Protein AF-A0A6C0CXB8-F1 (afdb_monomer_lite)

pLDDT: mean 77.26, std 21.7, range [33.59, 98.19]

Secondary structure (DSSP, 8-state):
----EEEEEETTEEEEES-TTTTHHHHHHHT-EEES--TTSS-EEEEEGGGHHHHHHHHHHHHH-S-GGGS----GGGS--------------------------------------------TTSHHHHHHHHHHHHHHHHHHHHHHHHHHHHHHHHHHHHHHHHHHHHHHHHHHHHHHHHHHHHHHHHHHHHHHHHHHHHHHHHHHHHHHHHHHHHHHHHHHHHHHHHHHHHHHHHHHHHHHHHHHHHHHHHHHHHHHHHHHHHHHHHHHHHHHHTTT-HHHHHHGGG-S------------------------------------TTPPP----HHHHHHHHHHHHHHHHHHHHHHHHHHHHHHHHHHT-

Structure (mmCIF, N/CA/C/O backbone):
data_AF-A0A6C0CXB8-F1
#
_entry.id   AF-A0A6C0CXB8-F1
#
loop_
_atom_site.group_PDB
_atom_site.id
_atom_site.type_symbol
_atom_site.label_atom_id
_atom_site.label_alt_id
_atom_site.label_comp_id
_atom_site.label_asym_id
_atom_site.label_entity_id
_atom_site.label_seq_id
_atom_site.pdbx_PDB_ins_code
_atom_site.Cartn_x
_atom_site.Cartn_y
_atom_site.Cartn_z
_atom_site.occupancy
_atom_site.B_iso_or_equiv
_atom_site.auth_seq_id
_atom_site.auth_comp_id
_atom_site.auth_asym_id
_atom_site.auth_atom_id
_atom_site.pdbx_PDB_model_num
ATOM 1 N N . MET A 1 1 ? -10.191 -44.042 -8.109 1.00 58.19 1 MET A N 1
ATOM 2 C CA . MET A 1 1 ? -9.090 -43.169 -8.567 1.00 58.19 1 MET A CA 1
ATOM 3 C C . MET A 1 1 ? -9.483 -41.752 -8.194 1.00 58.19 1 MET A C 1
ATOM 5 O O . MET A 1 1 ? -10.660 -41.447 -8.306 1.00 58.19 1 MET A O 1
ATOM 9 N N . ALA A 1 2 ? -8.583 -40.943 -7.633 1.00 66.19 2 ALA A N 1
ATOM 10 C CA . ALA A 1 2 ? -8.936 -39.574 -7.261 1.00 66.19 2 ALA A CA 1
ATOM 11 C C . ALA A 1 2 ? -9.077 -38.729 -8.533 1.00 66.19 2 ALA A C 1
ATOM 13 O O . ALA A 1 2 ? -8.083 -38.441 -9.211 1.00 66.19 2 ALA A O 1
ATOM 14 N N . ASP A 1 3 ? -10.318 -38.385 -8.864 1.00 85.69 3 ASP A N 1
ATOM 15 C CA . ASP A 1 3 ? -10.634 -37.574 -10.029 1.00 85.69 3 ASP A CA 1
ATOM 16 C C . ASP A 1 3 ? -10.159 -36.141 -9.808 1.00 85.69 3 ASP A C 1
ATOM 18 O O . ASP A 1 3 ? -10.428 -35.511 -8.781 1.00 85.69 3 ASP A O 1
ATOM 22 N N . ILE A 1 4 ? -9.436 -35.618 -10.796 1.00 93.06 4 ILE A N 1
ATOM 23 C CA . ILE A 1 4 ? -9.075 -34.208 -10.828 1.00 93.06 4 ILE A CA 1
ATOM 24 C C . ILE A 1 4 ? -10.350 -33.390 -11.062 1.00 93.06 4 ILE A C 1
ATOM 26 O O . ILE A 1 4 ? -11.051 -33.555 -12.063 1.00 93.06 4 ILE A O 1
ATOM 30 N N . THR A 1 5 ? -10.668 -32.515 -10.116 1.00 94.50 5 THR A N 1
ATOM 31 C CA . THR A 1 5 ? -11.818 -31.607 -10.199 1.00 94.50 5 THR A CA 1
ATOM 32 C C . THR A 1 5 ? -11.320 -30.174 -10.116 1.00 94.50 5 THR A C 1
ATOM 34 O O . THR A 1 5 ? -10.286 -29.900 -9.508 1.00 94.50 5 THR A O 1
ATOM 37 N N . TYR A 1 6 ? -12.019 -29.241 -10.755 1.00 95.81 6 TYR A N 1
ATOM 38 C CA . TYR A 1 6 ? -11.710 -27.823 -10.625 1.00 95.81 6 TYR A CA 1
ATOM 39 C C . TYR A 1 6 ? -12.971 -27.047 -10.266 1.00 95.81 6 TYR A C 1
ATOM 41 O O . TYR A 1 6 ? -14.060 -27.363 -10.738 1.00 95.81 6 TYR A O 1
ATOM 49 N N . THR A 1 7 ? -12.821 -26.046 -9.407 1.00 95.12 7 THR A N 1
ATOM 50 C CA . THR A 1 7 ? -13.892 -25.135 -9.003 1.00 95.12 7 THR A CA 1
ATOM 51 C C . THR A 1 7 ? -13.417 -23.696 -9.160 1.00 95.12 7 THR A C 1
ATOM 53 O O . THR A 1 7 ? -12.219 -23.401 -9.124 1.00 95.12 7 THR A O 1
ATOM 56 N N . THR A 1 8 ? -14.345 -22.767 -9.355 1.00 96.56 8 THR A N 1
ATOM 57 C CA . THR A 1 8 ? -14.021 -21.337 -9.387 1.00 96.56 8 THR A CA 1
ATOM 58 C C . THR A 1 8 ? -13.669 -20.882 -7.974 1.00 96.56 8 THR A C 1
ATOM 60 O O . THR A 1 8 ? -14.445 -21.115 -7.053 1.00 96.56 8 THR A O 1
ATOM 63 N N . TYR A 1 9 ? -12.491 -20.279 -7.788 1.00 95.31 9 TYR A N 1
ATOM 64 C CA . TYR A 1 9 ? -12.072 -19.751 -6.484 1.00 95.31 9 TYR A CA 1
ATOM 65 C C . TYR A 1 9 ? -12.347 -18.250 -6.392 1.00 95.31 9 TYR A C 1
ATOM 67 O O . TYR A 1 9 ? -13.021 -17.795 -5.480 1.00 95.31 9 TYR A O 1
ATOM 75 N N . ASN A 1 10 ? -11.861 -17.494 -7.378 1.00 94.12 10 ASN A N 1
ATOM 76 C CA . ASN A 1 10 ? -12.081 -16.057 -7.528 1.00 94.12 10 ASN A CA 1
ATOM 77 C C . ASN A 1 10 ? -12.376 -15.753 -9.005 1.00 94.12 10 ASN A C 1
ATOM 79 O O . ASN A 1 10 ? -12.067 -16.567 -9.872 1.00 94.12 10 ASN A O 1
ATOM 83 N N . GLU A 1 11 ? -12.824 -14.535 -9.316 1.00 95.75 11 GLU A N 1
ATOM 84 C CA . GLU A 1 11 ? -13.034 -14.052 -10.699 1.00 95.75 11 GLU A CA 1
ATOM 85 C C . GLU A 1 11 ? -11.793 -14.170 -11.602 1.00 95.75 11 GLU A C 1
ATOM 87 O O . GLU A 1 11 ? -11.896 -14.170 -12.822 1.00 95.75 11 GLU A O 1
ATOM 92 N N . ARG A 1 12 ? -10.599 -14.265 -11.007 1.00 96.50 12 ARG A N 1
ATOM 93 C CA . ARG A 1 12 ? -9.317 -14.322 -11.723 1.00 96.50 12 ARG A CA 1
ATOM 94 C C . ARG A 1 12 ? -8.659 -15.697 -11.714 1.00 96.50 12 ARG A C 1
ATOM 96 O O . ARG A 1 12 ? -7.591 -15.851 -12.308 1.00 96.50 12 ARG A O 1
ATOM 103 N N . SER A 1 13 ? -9.210 -16.675 -10.996 1.00 96.56 13 SER A N 1
ATOM 104 C CA . SER A 1 13 ? -8.514 -17.947 -10.788 1.00 96.56 13 SER A CA 1
ATOM 105 C C . SER A 1 13 ? -9.429 -19.113 -10.443 1.00 96.56 13 SER A C 1
ATOM 107 O O . SER A 1 13 ? -10.306 -19.000 -9.583 1.00 96.56 13 SER A O 1
ATOM 109 N N . PHE A 1 14 ? -9.099 -20.268 -11.006 1.00 97.06 14 PHE A N 1
ATOM 110 C CA . PHE A 1 14 ? -9.661 -21.564 -10.653 1.00 97.06 14 PHE A CA 1
ATOM 111 C C . PHE A 1 14 ? -8.793 -22.259 -9.610 1.00 97.06 14 PHE A C 1
ATOM 113 O O . PHE A 1 14 ? -7.570 -22.092 -9.592 1.00 97.06 14 PHE A O 1
ATOM 120 N N . ILE A 1 15 ? -9.425 -23.062 -8.761 1.00 96.88 15 ILE A N 1
ATOM 121 C CA . ILE A 1 15 ? -8.742 -24.017 -7.898 1.00 96.88 15 ILE A CA 1
ATOM 122 C C . ILE A 1 15 ? -8.932 -25.426 -8.450 1.00 96.88 15 ILE A C 1
ATOM 124 O O . ILE A 1 15 ? -10.049 -25.861 -8.702 1.00 96.88 15 ILE A O 1
ATOM 128 N N . VAL A 1 16 ? -7.828 -26.141 -8.628 1.00 96.88 16 VAL A N 1
ATOM 129 C CA . VAL A 1 16 ? -7.799 -27.532 -9.081 1.00 96.88 16 VAL A CA 1
ATOM 130 C C . VAL A 1 16 ? -7.466 -28.420 -7.888 1.00 96.88 16 VAL A C 1
ATOM 132 O O . VAL A 1 16 ? -6.416 -28.251 -7.255 1.00 96.88 16 VAL A O 1
ATOM 135 N N . ARG A 1 17 ? -8.368 -29.351 -7.574 1.00 95.31 17 ARG A N 1
ATOM 136 C CA . ARG A 1 17 ? -8.253 -30.334 -6.493 1.00 95.31 17 ARG A CA 1
ATOM 137 C C . ARG A 1 17 ? -7.828 -31.687 -7.066 1.00 95.31 17 ARG A C 1
ATOM 139 O O . ARG A 1 17 ? -8.307 -32.109 -8.117 1.00 95.31 17 ARG A O 1
ATOM 146 N N . GLY A 1 18 ? -6.900 -32.345 -6.378 1.00 93.62 18 GLY A N 1
ATOM 147 C CA . GLY A 1 18 ? -6.339 -33.638 -6.769 1.00 93.62 18 GLY A CA 1
ATOM 148 C C . GLY A 1 18 ? -4.998 -33.911 -6.086 1.00 93.62 18 GLY A C 1
ATOM 149 O O . GLY A 1 18 ? -4.460 -33.053 -5.380 1.00 93.62 18 GLY A O 1
ATOM 150 N N . ASP A 1 19 ? -4.441 -35.098 -6.320 1.00 93.50 19 ASP A N 1
ATOM 151 C CA . ASP A 1 19 ? -3.176 -35.519 -5.715 1.00 93.50 19 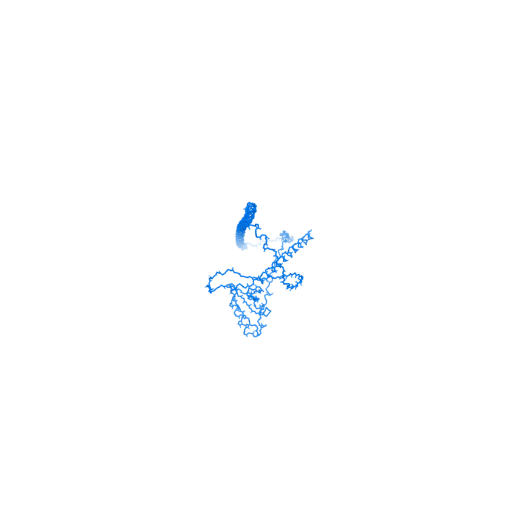ASP A CA 1
ATOM 152 C C . ASP A 1 19 ? -2.018 -34.593 -6.107 1.00 93.50 19 ASP A C 1
ATOM 154 O O . ASP A 1 19 ? -1.625 -34.477 -7.274 1.00 93.50 19 ASP A O 1
ATOM 158 N N . LYS A 1 20 ? -1.438 -33.938 -5.096 1.00 93.88 20 LYS A N 1
ATOM 159 C CA . LYS A 1 20 ? -0.381 -32.934 -5.264 1.00 93.88 20 LYS A CA 1
ATOM 160 C C . LYS A 1 20 ? 0.819 -33.473 -6.031 1.00 93.88 20 LYS A C 1
ATOM 162 O O . LYS A 1 20 ? 1.390 -32.737 -6.827 1.00 93.88 20 LYS A O 1
ATOM 167 N N . GLU A 1 21 ? 1.240 -34.699 -5.741 1.00 91.94 21 GLU A N 1
ATOM 168 C CA . GLU A 1 21 ? 2.456 -35.283 -6.312 1.00 91.94 21 GLU A CA 1
ATOM 169 C C . GLU A 1 21 ? 2.231 -35.745 -7.747 1.00 91.94 21 GLU A C 1
ATOM 171 O O . GLU A 1 21 ? 3.058 -35.465 -8.611 1.00 91.94 21 GLU A O 1
ATOM 176 N N . LYS A 1 22 ? 1.061 -36.332 -8.013 1.00 91.94 22 LYS A N 1
ATOM 177 C CA . LYS A 1 22 ? 0.698 -36.896 -9.313 1.00 91.94 22 LYS A CA 1
ATOM 178 C C . LYS A 1 22 ? 0.546 -35.827 -10.398 1.00 91.94 22 LYS A C 1
ATOM 180 O O . LYS A 1 22 ? 1.050 -35.978 -11.504 1.00 91.94 22 LYS A O 1
ATOM 185 N N . TYR A 1 23 ? -0.118 -34.715 -10.077 1.00 93.19 23 TYR A N 1
ATOM 186 C CA . TYR A 1 23 ? -0.442 -33.664 -11.054 1.00 93.19 23 TYR A CA 1
ATOM 187 C C . TYR A 1 23 ? 0.496 -32.450 -10.993 1.00 93.19 23 TYR A C 1
ATOM 189 O O . TYR A 1 23 ? 0.268 -31.446 -11.673 1.00 93.19 23 TYR A O 1
ATOM 197 N N . LYS A 1 24 ? 1.563 -32.527 -10.187 1.00 94.19 24 LYS A N 1
ATOM 198 C CA . LYS A 1 24 ? 2.488 -31.419 -9.917 1.00 94.19 24 LYS A CA 1
ATOM 199 C C . LYS A 1 24 ? 3.045 -30.793 -11.186 1.00 94.19 24 LYS A C 1
ATOM 201 O O . LYS A 1 24 ? 3.019 -29.573 -11.333 1.00 94.19 24 LYS A O 1
ATOM 206 N N . ASP A 1 25 ? 3.583 -31.619 -12.073 1.00 93.06 25 ASP A N 1
ATOM 207 C CA . ASP A 1 25 ? 4.343 -31.143 -13.226 1.00 93.06 25 ASP A CA 1
ATOM 208 C C . ASP A 1 25 ? 3.416 -30.711 -14.368 1.00 93.06 25 ASP A C 1
ATOM 210 O O . ASP A 1 25 ? 3.658 -29.686 -15.013 1.00 93.06 25 ASP A O 1
ATOM 214 N N . LEU A 1 26 ? 2.283 -31.400 -14.523 1.00 92.31 26 LEU A N 1
ATOM 215 C CA . LEU A 1 26 ? 1.207 -31.033 -15.443 1.00 92.31 26 LEU A CA 1
ATOM 216 C C . LEU A 1 26 ? 0.647 -29.642 -15.122 1.00 92.31 26 LEU A C 1
ATOM 218 O O . LEU A 1 26 ? 0.666 -28.744 -15.965 1.00 92.31 26 LEU A O 1
ATOM 222 N N . ILE A 1 27 ? 0.233 -29.415 -13.873 1.00 94.88 27 ILE A N 1
ATOM 223 C CA . ILE A 1 27 ? -0.382 -28.144 -13.477 1.00 94.88 27 ILE A CA 1
ATOM 224 C C . ILE A 1 27 ? 0.654 -27.008 -13.443 1.00 94.88 27 ILE A C 1
ATOM 226 O O . ILE A 1 27 ? 0.355 -25.873 -13.825 1.00 94.88 27 ILE A O 1
ATOM 230 N N . LYS A 1 28 ? 1.911 -27.293 -13.073 1.00 95.25 28 LYS A N 1
ATOM 231 C CA . LYS A 1 28 ? 3.002 -26.307 -13.167 1.00 95.25 28 LYS A CA 1
ATOM 232 C C . LYS A 1 28 ? 3.304 -25.868 -14.596 1.00 95.25 28 LYS A C 1
ATOM 234 O O . LYS A 1 28 ? 3.747 -24.734 -14.781 1.00 95.25 28 LYS A O 1
ATOM 239 N N . THR A 1 29 ? 3.064 -26.716 -15.594 1.00 93.50 29 THR A N 1
ATOM 240 C CA . THR A 1 29 ? 3.282 -26.374 -17.011 1.00 93.50 29 THR A CA 1
ATOM 241 C C . THR A 1 29 ? 2.345 -25.255 -17.456 1.00 93.50 29 THR A C 1
ATOM 243 O O . THR A 1 29 ? 2.798 -24.267 -18.042 1.00 93.50 29 THR A O 1
ATOM 246 N N . ILE A 1 30 ? 1.080 -25.342 -17.037 1.00 94.94 30 ILE A N 1
ATOM 247 C CA . ILE A 1 30 ? 0.054 -24.301 -17.215 1.00 94.94 30 ILE A CA 1
ATOM 248 C C . ILE A 1 30 ? 0.356 -23.079 -16.318 1.00 94.94 30 ILE A C 1
ATOM 250 O O . ILE A 1 30 ? -0.164 -21.986 -16.508 1.00 94.94 30 ILE A O 1
ATOM 254 N N . GLY A 1 31 ? 1.294 -23.180 -15.375 1.00 95.38 31 GLY A N 1
ATOM 255 C CA . GLY A 1 31 ? 1.676 -22.090 -14.473 1.00 95.38 31 GLY A CA 1
ATOM 256 C C . GLY A 1 31 ? 0.842 -22.039 -13.195 1.00 95.38 31 GLY A C 1
ATOM 257 O O . GLY A 1 31 ? 0.780 -20.992 -12.551 1.00 95.38 31 GLY A O 1
ATOM 258 N N . GLY A 1 32 ? 0.220 -23.157 -12.819 1.00 96.44 32 GLY A N 1
ATOM 259 C CA . GLY A 1 32 ? -0.493 -23.268 -11.559 1.00 96.44 32 GLY A CA 1
ATOM 260 C C . GLY A 1 32 ? 0.440 -23.203 -10.348 1.00 96.44 32 GLY A C 1
ATOM 261 O O . GLY A 1 32 ? 1.580 -23.681 -10.373 1.00 96.44 32 GLY A O 1
ATOM 262 N N . ARG A 1 33 ? -0.051 -22.607 -9.260 1.00 96.69 33 ARG A N 1
ATOM 263 C CA . ARG A 1 33 ? 0.669 -22.475 -7.984 1.00 96.69 33 ARG A CA 1
ATOM 264 C C . ARG A 1 33 ? -0.081 -23.207 -6.879 1.00 96.69 33 ARG A C 1
ATOM 266 O O . ARG A 1 33 ? -1.272 -22.997 -6.700 1.00 96.69 33 ARG A O 1
ATOM 273 N N . TRP A 1 34 ? 0.617 -24.045 -6.118 1.00 97.19 34 TRP A N 1
ATOM 274 C CA . TRP A 1 34 ? 0.022 -24.741 -4.976 1.00 97.19 34 TRP A CA 1
ATOM 275 C C . TRP A 1 34 ? -0.272 -23.763 -3.835 1.00 97.19 34 TRP A C 1
ATOM 277 O O . TRP A 1 34 ? 0.633 -23.050 -3.395 1.00 97.19 34 TRP A O 1
ATOM 287 N N . ASN A 1 35 ? -1.505 -23.764 -3.330 1.00 96.31 35 ASN A N 1
ATOM 288 C CA . ASN A 1 35 ? -1.915 -23.011 -2.152 1.00 96.31 35 ASN A CA 1
ATOM 289 C C . ASN A 1 35 ? -2.457 -23.970 -1.085 1.00 96.31 35 ASN A C 1
ATOM 291 O O . ASN A 1 35 ? -3.472 -24.631 -1.284 1.00 96.31 35 ASN A O 1
ATOM 295 N N . SER A 1 36 ? -1.784 -24.032 0.065 1.00 96.06 36 SER A N 1
ATOM 296 C CA . SER A 1 36 ? -2.202 -24.867 1.196 1.00 96.06 36 SER A CA 1
ATOM 297 C C . SER A 1 36 ? -3.217 -24.200 2.129 1.00 96.06 36 SER A C 1
ATOM 299 O O . SER A 1 36 ? -3.685 -24.843 3.061 1.00 96.06 36 SER A O 1
ATOM 301 N N . ARG A 1 37 ? -3.526 -22.914 1.923 1.00 94.75 37 ARG A N 1
ATOM 302 C CA . ARG A 1 37 ? -4.360 -22.087 2.811 1.00 94.75 37 ARG A CA 1
ATOM 303 C C . ARG A 1 37 ? -5.547 -21.489 2.058 1.00 94.75 37 ARG A C 1
ATOM 305 O O . ARG A 1 37 ? -5.752 -20.277 2.052 1.00 94.75 37 ARG A O 1
ATOM 312 N N . VAL A 1 38 ? -6.285 -22.337 1.358 1.00 94.06 38 VAL A N 1
ATOM 313 C CA . VAL A 1 38 ? -7.513 -21.940 0.661 1.00 94.06 38 VAL A CA 1
ATOM 314 C C . VAL A 1 38 ? -8.619 -21.779 1.705 1.00 94.06 38 VAL A C 1
ATOM 316 O O . VAL A 1 38 ? -8.717 -22.593 2.621 1.00 94.06 38 VAL A O 1
ATOM 319 N N . LYS A 1 39 ? -9.429 -20.717 1.599 1.00 88.44 39 LYS A N 1
ATOM 320 C CA . LYS A 1 39 ? -10.486 -20.412 2.582 1.00 88.44 39 LYS A CA 1
ATOM 321 C C . LYS A 1 39 ? -11.528 -21.532 2.702 1.00 88.44 39 LYS A C 1
ATOM 323 O O . LYS A 1 39 ? -12.002 -21.786 3.801 1.00 88.44 39 LYS A O 1
ATOM 328 N N . ASP A 1 40 ? -11.781 -22.248 1.608 1.00 83.06 40 ASP A N 1
ATOM 329 C CA . ASP A 1 40 ? -12.769 -23.332 1.519 1.00 83.06 40 ASP A CA 1
ATOM 330 C C . ASP A 1 40 ? -12.224 -24.704 1.966 1.00 83.06 40 ASP A C 1
ATOM 332 O O . ASP A 1 40 ? -12.756 -25.752 1.601 1.00 83.06 40 ASP A O 1
ATOM 336 N N . GLY A 1 41 ? -11.140 -24.704 2.749 1.00 81.69 41 GLY A N 1
ATOM 337 C CA . GLY A 1 41 ? -10.720 -25.828 3.589 1.00 81.69 41 GLY A CA 1
ATOM 338 C C . GLY A 1 41 ? -9.766 -26.839 2.955 1.00 81.69 41 GLY A C 1
ATOM 339 O O . GLY A 1 41 ? -8.925 -27.384 3.666 1.00 81.69 41 GLY A O 1
ATOM 340 N N . GLU A 1 42 ? -9.818 -27.062 1.642 1.00 91.50 42 GLU A N 1
ATOM 341 C CA . GLU A 1 42 ? -8.936 -28.036 0.986 1.00 91.50 42 GLU A CA 1
ATOM 342 C C . GLU A 1 42 ? -7.789 -27.367 0.216 1.00 91.50 42 GLU A C 1
ATOM 344 O O . GLU A 1 42 ? -8.011 -26.424 -0.552 1.00 91.50 42 GLU A O 1
ATOM 349 N N . PRO A 1 43 ? -6.542 -27.839 0.395 1.00 95.50 43 PRO A N 1
ATOM 350 C CA . PRO A 1 43 ? -5.404 -27.312 -0.337 1.00 95.50 43 PRO A CA 1
ATOM 351 C C . PRO A 1 43 ? -5.513 -27.685 -1.822 1.00 95.50 43 PRO A C 1
ATOM 353 O O . PRO A 1 43 ? -5.922 -28.790 -2.172 1.00 95.50 43 PRO A O 1
ATOM 356 N N . GLY A 1 44 ? -5.120 -26.772 -2.709 1.00 96.69 44 GLY A N 1
ATOM 357 C CA . GLY A 1 44 ? -5.279 -26.981 -4.146 1.00 96.69 44 GLY A CA 1
ATOM 358 C C . GLY A 1 44 ? -4.356 -26.124 -4.998 1.00 96.69 44 GLY A C 1
ATOM 359 O O . GLY A 1 44 ? -3.623 -25.258 -4.508 1.00 96.69 44 GLY A O 1
ATOM 360 N N . TRP A 1 45 ? -4.374 -26.381 -6.301 1.00 97.25 45 TRP A N 1
ATOM 361 C CA . TRP A 1 45 ? -3.602 -25.614 -7.271 1.00 97.25 45 TRP A CA 1
ATOM 362 C C . TRP A 1 45 ? -4.413 -24.436 -7.796 1.00 97.25 45 TRP A C 1
ATOM 364 O O . TRP A 1 45 ? -5.487 -24.628 -8.348 1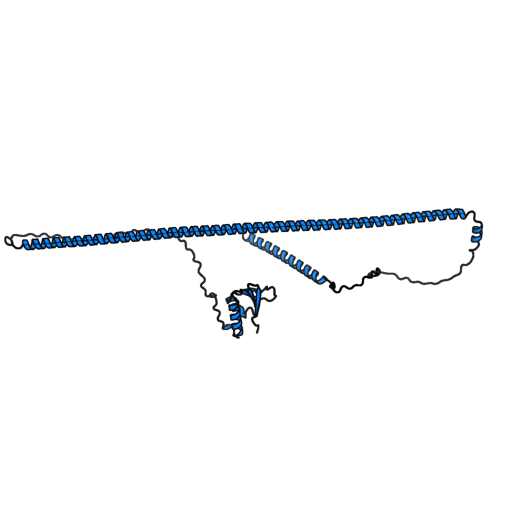.00 97.25 45 TRP A O 1
ATOM 374 N N . LEU A 1 46 ? -3.881 -23.224 -7.679 1.00 97.06 46 LEU A N 1
ATOM 375 C CA . LEU A 1 46 ? -4.465 -22.027 -8.273 1.00 97.06 46 LEU A CA 1
ATOM 376 C C . LEU A 1 46 ? -3.957 -21.848 -9.700 1.00 97.06 46 LEU A C 1
ATOM 378 O O . LEU A 1 46 ? -2.746 -21.744 -9.912 1.00 97.06 46 LEU A O 1
ATOM 382 N N . VAL A 1 47 ? -4.876 -21.773 -10.656 1.00 97.62 47 VAL A N 1
ATOM 383 C CA . VAL A 1 47 ? -4.607 -21.519 -12.077 1.00 97.62 47 VAL A CA 1
ATOM 384 C C . VAL A 1 47 ? -5.342 -20.241 -12.479 1.00 97.62 47 VAL A C 1
ATOM 386 O O . VAL A 1 47 ? -6.479 -20.031 -12.066 1.00 97.62 47 VAL A O 1
ATOM 389 N N . GLY A 1 48 ? -4.685 -19.355 -13.230 1.00 97.62 48 GLY A N 1
ATOM 390 C CA . GLY A 1 48 ? -5.301 -18.110 -13.702 1.00 97.62 48 GLY A CA 1
ATOM 391 C C . GLY A 1 48 ? -6.448 -18.364 -14.682 1.00 97.62 48 GLY A C 1
ATOM 392 O O . GLY A 1 48 ? -6.440 -19.370 -15.391 1.00 97.62 48 GLY A O 1
ATOM 393 N N . PHE A 1 49 ? -7.412 -17.446 -14.722 1.00 97.06 49 PHE A N 1
ATOM 394 C CA . PHE A 1 49 ? -8.602 -17.556 -15.570 1.00 97.06 49 PHE A CA 1
ATOM 395 C C . PHE A 1 49 ? -8.262 -17.640 -17.066 1.00 97.06 49 PHE A C 1
ATOM 397 O O . PHE A 1 49 ? -8.848 -18.439 -17.786 1.00 97.06 49 PHE A O 1
ATOM 404 N N . ASP A 1 50 ? -7.220 -16.927 -17.503 1.00 97.06 50 ASP A N 1
ATOM 405 C CA . ASP A 1 50 ? -6.760 -16.884 -18.902 1.00 97.06 50 ASP A CA 1
ATOM 406 C C . ASP A 1 50 ? -6.352 -18.255 -19.479 1.00 97.06 50 ASP A C 1
ATOM 408 O O . ASP A 1 50 ? -6.094 -18.379 -20.673 1.00 97.06 50 ASP A O 1
ATOM 412 N N . LYS A 1 51 ? -6.239 -19.289 -18.635 1.00 97.00 51 LYS A N 1
ATOM 413 C CA . LYS A 1 51 ? -5.760 -20.630 -19.004 1.00 97.00 51 LYS A CA 1
ATOM 414 C C . LYS A 1 51 ? -6.800 -21.726 -18.794 1.00 97.00 51 LYS A C 1
ATOM 416 O O . LYS A 1 51 ? -6.445 -22.900 -18.673 1.00 97.00 51 LYS A O 1
ATOM 421 N N . GLU A 1 52 ? -8.077 -21.358 -18.734 1.00 96.12 52 GLU A N 1
ATOM 422 C CA . GLU A 1 52 ? -9.176 -22.306 -18.542 1.00 96.12 52 GLU A CA 1
ATOM 423 C C . GLU A 1 52 ? -9.206 -23.393 -19.628 1.00 96.12 52 GLU A C 1
ATOM 425 O O . GLU A 1 52 ? -9.336 -24.578 -19.321 1.00 96.12 52 GLU A O 1
ATOM 430 N N . ASP A 1 53 ? -9.011 -23.011 -20.892 1.00 97.19 53 ASP A N 1
ATOM 431 C CA . ASP A 1 53 ? -9.064 -23.944 -22.022 1.00 97.19 53 ASP A CA 1
ATOM 43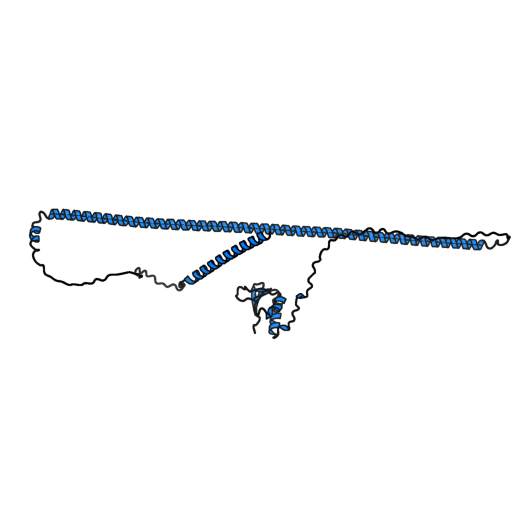2 C C . ASP A 1 53 ? -7.922 -24.967 -21.992 1.00 97.19 53 ASP A C 1
ATOM 434 O O . ASP A 1 53 ? -8.120 -26.142 -22.309 1.00 97.19 53 ASP A O 1
ATOM 438 N N . GLU A 1 54 ? -6.720 -24.545 -21.587 1.00 95.62 54 GLU A N 1
ATOM 439 C CA . GLU A 1 54 ? -5.572 -25.441 -21.399 1.00 95.62 54 GLU A CA 1
ATOM 440 C C . GLU A 1 54 ? -5.826 -26.424 -20.254 1.00 95.62 54 GLU A C 1
ATOM 442 O O . GLU A 1 54 ? -5.513 -27.612 -20.369 1.00 95.62 54 GLU A O 1
ATOM 447 N N . LEU A 1 55 ? -6.435 -25.941 -19.168 1.00 95.81 55 LEU A N 1
ATOM 448 C CA . LEU A 1 55 ? -6.787 -26.759 -18.016 1.00 95.81 55 LEU A CA 1
ATOM 449 C C . LEU A 1 55 ? -7.848 -27.809 -18.372 1.00 95.81 55 LEU A C 1
ATOM 451 O O . LEU A 1 55 ? -7.662 -28.979 -18.042 1.00 95.81 55 LEU A O 1
ATOM 455 N N . LYS A 1 56 ? -8.918 -27.428 -19.083 1.00 95.69 56 LYS A N 1
ATOM 456 C CA . LYS A 1 56 ? -9.960 -28.363 -19.547 1.00 95.69 56 LYS A CA 1
ATOM 457 C C . LYS A 1 56 ? -9.376 -29.455 -20.439 1.00 95.69 56 LYS A C 1
ATOM 459 O O . LYS A 1 56 ? -9.587 -30.635 -20.171 1.00 95.69 56 LYS A O 1
ATOM 464 N N . LYS A 1 57 ? -8.551 -29.075 -21.424 1.00 94.94 57 LYS A N 1
ATOM 465 C CA . LYS A 1 57 ? -7.841 -30.032 -22.291 1.00 94.94 57 LYS A CA 1
ATOM 466 C C . LYS A 1 57 ? -6.995 -31.010 -21.480 1.00 94.94 57 LYS A C 1
ATOM 468 O O . LYS A 1 57 ? -6.984 -32.200 -21.778 1.00 94.94 57 LYS A O 1
ATOM 473 N N . LEU A 1 58 ? -6.298 -30.527 -20.451 1.00 92.50 58 LEU A N 1
ATOM 474 C CA . LEU A 1 58 ? -5.460 -31.368 -19.601 1.00 92.50 58 LEU A CA 1
ATOM 475 C C . LEU A 1 58 ? -6.290 -32.343 -18.759 1.00 92.50 58 LEU A C 1
ATOM 477 O O . LEU A 1 58 ? -5.922 -33.508 -18.649 1.00 92.50 58 LEU A O 1
ATOM 481 N N . ILE A 1 59 ? -7.420 -31.897 -18.211 1.00 93.25 59 ILE A N 1
ATOM 482 C CA . ILE A 1 59 ? -8.344 -32.755 -17.460 1.00 93.25 59 ILE A CA 1
ATOM 483 C C . ILE A 1 59 ? -8.935 -33.838 -18.367 1.00 93.25 59 ILE A C 1
ATOM 485 O O . ILE A 1 59 ? -8.968 -35.002 -17.975 1.00 93.25 59 ILE A O 1
ATOM 489 N N . ASP A 1 60 ? -9.338 -33.491 -19.589 1.00 93.00 60 ASP A N 1
ATOM 490 C CA . ASP A 1 60 ? -9.862 -34.459 -20.556 1.00 93.00 60 ASP A CA 1
ATOM 491 C C . ASP A 1 60 ? -8.802 -35.481 -20.979 1.00 93.00 60 ASP A C 1
ATOM 493 O O . ASP A 1 60 ? -9.108 -36.663 -21.130 1.00 93.00 60 ASP A O 1
ATOM 497 N N . LEU A 1 61 ? -7.545 -35.053 -21.139 1.00 90.19 61 LEU A N 1
ATOM 498 C CA . LEU A 1 61 ? -6.425 -35.957 -21.407 1.00 90.19 61 LEU A CA 1
ATOM 499 C C . LEU A 1 61 ? -6.161 -36.895 -20.230 1.00 90.19 61 LEU A C 1
ATOM 501 O O . LEU A 1 61 ? -6.000 -38.089 -20.446 1.00 90.19 61 LEU A O 1
ATOM 505 N N . VAL A 1 62 ? -6.162 -36.381 -18.998 1.00 90.44 62 VAL A N 1
ATOM 506 C CA . VAL A 1 62 ? -5.989 -37.190 -17.780 1.00 90.44 62 VAL A CA 1
ATOM 507 C C . VAL A 1 62 ? -7.129 -38.195 -17.614 1.00 90.44 62 VAL A C 1
ATOM 509 O O . VAL A 1 62 ? -6.882 -39.320 -17.203 1.00 90.44 62 VAL A O 1
ATOM 512 N N . LYS A 1 63 ? -8.366 -37.825 -17.964 1.00 90.12 63 LYS A N 1
ATOM 513 C CA . LYS A 1 63 ? -9.512 -38.748 -17.944 1.00 90.12 63 LYS A CA 1
ATOM 514 C C . LYS A 1 63 ? -9.436 -39.826 -19.027 1.00 90.12 63 LYS A C 1
ATOM 516 O O . LYS A 1 63 ? -9.997 -40.897 -18.844 1.00 90.12 63 LYS A O 1
ATOM 521 N N . LYS A 1 64 ? -8.790 -39.537 -20.162 1.00 89.06 64 LYS A N 1
ATOM 522 C CA . LYS A 1 64 ? -8.613 -40.486 -21.277 1.00 89.06 64 LYS A CA 1
ATOM 523 C C . LYS A 1 64 ? -7.383 -41.378 -21.119 1.00 89.06 64 LYS A C 1
ATOM 525 O O . LYS A 1 64 ? -7.361 -42.471 -21.674 1.00 89.06 64 LYS A O 1
ATOM 530 N N . ALA A 1 65 ? -6.348 -40.898 -20.438 1.00 80.81 65 ALA A N 1
ATOM 531 C CA . ALA A 1 65 ? -5.098 -41.611 -20.247 1.00 80.81 65 ALA A CA 1
ATOM 532 C C . ALA A 1 65 ? -5.051 -42.212 -18.838 1.00 80.81 65 ALA A C 1
ATOM 534 O O . ALA A 1 65 ? -4.737 -41.519 -17.874 1.00 80.81 65 ALA A O 1
ATOM 535 N N . ASP A 1 66 ? -5.273 -43.523 -18.730 1.00 69.62 66 ASP A N 1
ATOM 536 C CA . ASP A 1 66 ? -5.126 -44.246 -17.458 1.00 69.62 66 ASP A CA 1
ATOM 537 C C . ASP A 1 66 ? -3.687 -44.174 -16.896 1.00 69.62 66 ASP A C 1
ATOM 539 O O . ASP A 1 66 ? -3.478 -44.328 -15.692 1.00 69.62 66 ASP A O 1
ATOM 543 N N . ASN A 1 67 ? -2.692 -43.865 -17.743 1.00 69.56 67 ASN A N 1
ATOM 544 C CA . ASN A 1 67 ? -1.284 -43.706 -17.370 1.00 69.56 67 ASN A CA 1
ATOM 545 C C . ASN A 1 67 ? -0.751 -42.302 -17.689 1.00 69.56 67 ASN A C 1
ATOM 547 O O . ASN A 1 67 ? -0.591 -41.912 -18.846 1.00 69.56 67 ASN A O 1
ATOM 551 N N . ILE A 1 68 ? -0.423 -41.567 -16.627 1.00 67.44 68 ILE A N 1
ATOM 552 C CA . ILE A 1 68 ? 0.023 -40.166 -16.665 1.00 67.44 68 ILE A CA 1
ATOM 553 C C . ILE A 1 68 ? 1.471 -40.029 -17.160 1.00 67.44 68 ILE A C 1
ATOM 555 O O . ILE A 1 68 ? 1.826 -39.008 -17.750 1.00 67.44 68 ILE A O 1
ATOM 559 N N . ASP A 1 69 ? 2.284 -41.073 -16.999 1.00 69.50 69 ASP A N 1
ATOM 560 C CA . ASP A 1 69 ? 3.726 -41.038 -17.275 1.00 69.50 69 ASP A CA 1
ATOM 561 C C . ASP A 1 69 ? 4.069 -40.857 -18.765 1.00 69.50 69 ASP A C 1
ATOM 563 O O . ASP A 1 69 ? 5.171 -40.430 -19.105 1.00 69.50 69 ASP A O 1
ATOM 567 N N . ASN A 1 70 ? 3.114 -41.105 -19.668 1.00 67.62 70 ASN A N 1
ATOM 568 C CA . ASN A 1 70 ? 3.306 -40.937 -21.112 1.00 67.62 70 ASN A CA 1
ATOM 569 C C . ASN A 1 70 ? 3.070 -39.504 -21.613 1.00 67.62 70 ASN A C 1
ATOM 571 O O . ASN A 1 70 ? 3.344 -39.205 -22.778 1.00 67.62 70 ASN A O 1
ATOM 575 N N . ILE A 1 71 ? 2.583 -38.592 -20.765 1.00 68.50 71 ILE A N 1
ATOM 576 C CA . ILE A 1 71 ? 2.411 -37.186 -21.141 1.00 68.50 71 ILE A CA 1
ATOM 577 C C . ILE A 1 71 ? 3.769 -36.501 -20.971 1.00 68.50 71 ILE A C 1
ATOM 579 O O . ILE A 1 71 ? 4.066 -35.898 -19.942 1.00 68.50 71 ILE A O 1
ATOM 583 N N . GLY A 1 72 ? 4.625 -36.646 -21.986 1.00 57.53 72 GLY A N 1
ATOM 584 C CA . GLY A 1 72 ? 5.986 -36.111 -22.032 1.00 57.53 72 GLY A CA 1
ATOM 585 C C . GLY A 1 72 ? 6.032 -34.583 -21.956 1.00 57.53 72 GLY A C 1
ATOM 586 O O . GLY A 1 72 ? 6.187 -33.892 -22.965 1.00 57.53 72 GLY A O 1
ATOM 587 N N . VAL A 1 73 ? 5.922 -34.035 -20.748 1.00 62.56 73 VAL A N 1
ATOM 588 C CA . VAL A 1 73 ? 6.117 -32.611 -20.481 1.00 62.56 73 VAL A CA 1
ATOM 589 C C . VAL A 1 73 ? 7.606 -32.301 -20.630 1.00 62.56 73 VAL A C 1
ATOM 591 O O . VAL A 1 73 ? 8.430 -32.669 -19.793 1.00 62.56 73 VAL A O 1
ATOM 594 N N . LYS A 1 74 ? 7.966 -31.594 -21.707 1.00 60.16 74 LYS A N 1
ATOM 595 C CA . LYS A 1 74 ? 9.329 -31.092 -21.926 1.00 60.16 74 LYS A CA 1
ATOM 596 C C . LYS A 1 74 ? 9.703 -30.145 -20.780 1.00 60.16 74 LYS A C 1
ATOM 598 O O . LYS A 1 74 ? 9.242 -29.006 -20.715 1.00 60.16 74 LYS A O 1
ATOM 603 N N . SER A 1 75 ? 10.525 -30.633 -19.854 1.00 51.47 75 SER A N 1
ATOM 604 C CA . SER A 1 75 ? 11.034 -29.866 -18.716 1.00 51.47 75 SER A CA 1
ATOM 605 C C . SER A 1 75 ? 11.705 -28.571 -19.191 1.00 51.47 75 SER A C 1
ATOM 607 O O . SER A 1 75 ? 12.675 -28.607 -19.944 1.00 51.47 75 SER A O 1
ATOM 609 N N . ARG A 1 76 ? 11.237 -27.413 -18.701 1.00 59.41 76 ARG A N 1
ATOM 610 C CA . ARG A 1 76 ? 11.823 -26.080 -18.973 1.00 59.41 76 ARG A CA 1
ATOM 611 C C . ARG A 1 76 ? 13.289 -25.925 -18.520 1.00 59.41 76 ARG A C 1
ATOM 613 O O . ARG A 1 76 ? 13.879 -24.875 -18.754 1.00 59.41 76 ARG A O 1
ATOM 620 N N . LYS A 1 77 ? 13.904 -26.939 -17.891 1.00 56.75 77 LYS A N 1
ATOM 621 C CA . LYS A 1 77 ? 15.311 -26.906 -17.442 1.00 56.75 77 LYS A CA 1
ATOM 622 C C . LYS A 1 77 ? 16.345 -26.818 -18.574 1.00 56.75 77 LYS A C 1
ATOM 624 O O . LYS A 1 77 ? 17.514 -26.615 -18.268 1.00 56.75 77 LYS A O 1
ATOM 629 N N . THR A 1 78 ? 15.948 -26.929 -19.840 1.00 56.00 78 THR A N 1
ATOM 630 C CA . THR A 1 78 ? 16.857 -26.793 -20.992 1.00 56.00 78 THR A CA 1
ATOM 631 C C . THR A 1 78 ? 16.816 -25.421 -21.671 1.00 56.00 78 THR A C 1
ATOM 633 O O . THR A 1 78 ? 17.515 -25.221 -22.659 1.00 56.00 78 THR A O 1
ATOM 636 N N . GLN A 1 79 ? 16.056 -24.444 -21.158 1.00 55.59 79 GLN A N 1
ATOM 637 C CA . GLN A 1 79 ? 16.149 -23.078 -21.680 1.00 55.59 79 GLN A CA 1
ATOM 638 C C . GLN A 1 79 ? 17.437 -22.416 -21.180 1.00 55.59 79 GLN A C 1
ATOM 640 O O . GLN A 1 79 ? 17.641 -22.239 -19.978 1.00 55.59 79 GLN A O 1
ATOM 645 N N . ASN A 1 80 ? 18.316 -22.105 -22.135 1.00 54.59 80 ASN A N 1
ATOM 646 C CA . ASN A 1 80 ? 19.635 -21.517 -21.947 1.00 54.59 80 ASN A CA 1
ATOM 647 C C . ASN A 1 80 ? 19.618 -20.399 -20.901 1.00 54.59 80 ASN A C 1
ATOM 649 O O . ASN A 1 80 ? 19.050 -19.326 -21.093 1.00 54.59 80 ASN A O 1
ATOM 653 N N . LYS A 1 81 ? 20.283 -20.676 -19.779 1.00 53.81 81 LYS A N 1
ATOM 654 C CA . LYS A 1 81 ? 20.622 -19.717 -18.733 1.00 53.81 81 LYS A CA 1
ATOM 655 C C . LYS A 1 81 ? 21.503 -18.647 -19.379 1.00 53.81 81 LYS A C 1
ATOM 657 O O . LYS A 1 81 ? 22.699 -18.872 -19.550 1.00 53.81 81 LYS A O 1
ATOM 662 N N . TYR A 1 82 ? 20.902 -17.531 -19.795 1.00 53.03 82 TYR A N 1
ATOM 663 C CA . TYR A 1 82 ? 21.622 -16.381 -20.336 1.00 53.03 82 TYR A CA 1
ATOM 664 C C . TYR A 1 82 ? 22.781 -16.046 -19.394 1.00 53.03 82 TYR A C 1
ATOM 666 O O . TYR A 1 82 ? 22.582 -15.695 -18.227 1.00 53.03 82 TYR A O 1
ATOM 674 N N . ARG A 1 83 ? 24.008 -16.238 -19.889 1.00 42.06 83 ARG A N 1
ATOM 675 C CA . ARG A 1 83 ? 25.220 -15.802 -19.206 1.00 42.06 83 ARG A CA 1
ATOM 676 C C . ARG A 1 83 ? 25.159 -14.281 -19.157 1.00 42.06 83 ARG A C 1
ATOM 678 O O . ARG A 1 83 ? 25.191 -13.624 -20.190 1.00 42.06 83 ARG A O 1
ATOM 685 N N . ARG A 1 84 ? 25.029 -13.740 -17.947 1.00 49.31 84 ARG A N 1
ATOM 686 C CA . ARG A 1 84 ? 25.233 -12.323 -17.652 1.00 49.31 84 ARG A CA 1
ATOM 687 C C . ARG A 1 84 ? 26.618 -11.956 -18.188 1.00 49.31 84 ARG A C 1
ATOM 689 O O . ARG A 1 84 ? 27.604 -12.505 -17.700 1.00 49.31 84 ARG A O 1
ATOM 696 N N . ALA A 1 85 ? 26.673 -11.128 -19.227 1.00 45.78 85 ALA A N 1
ATOM 697 C CA . ALA A 1 85 ? 27.930 -10.645 -19.776 1.00 45.78 85 ALA A CA 1
ATOM 698 C C . ALA A 1 85 ? 28.705 -9.945 -18.652 1.00 45.78 85 ALA A C 1
ATOM 700 O O . ALA A 1 85 ? 28.199 -9.015 -18.023 1.00 45.78 85 ALA A O 1
ATOM 701 N N . LEU A 1 86 ? 29.892 -10.463 -18.348 1.00 41.28 86 LEU A N 1
ATOM 702 C CA . LEU A 1 86 ? 30.876 -9.775 -17.530 1.00 41.28 86 LEU A CA 1
ATOM 703 C C . LEU A 1 86 ? 31.447 -8.661 -18.402 1.00 41.28 86 LEU A C 1
ATOM 705 O O . LEU A 1 86 ? 32.119 -8.939 -19.394 1.00 41.28 86 LEU A O 1
ATOM 709 N N . SER A 1 87 ? 31.152 -7.414 -18.056 1.00 37.25 87 SER A N 1
ATOM 710 C CA . SER A 1 87 ? 31.837 -6.252 -18.610 1.00 37.25 87 SER A CA 1
ATOM 711 C C . SER A 1 87 ? 33.301 -6.319 -18.172 1.00 37.25 87 SER A C 1
ATOM 713 O O . SER A 1 87 ? 33.617 -6.094 -17.005 1.00 37.25 87 SER A O 1
ATOM 715 N N . ARG A 1 88 ? 34.187 -6.683 -19.099 1.00 42.84 88 ARG A N 1
ATOM 716 C CA . ARG A 1 88 ? 35.640 -6.586 -18.955 1.00 42.84 88 ARG A CA 1
ATOM 717 C C . ARG A 1 88 ? 36.031 -5.179 -19.408 1.00 42.84 88 ARG A C 1
ATOM 719 O O . ARG A 1 88 ? 36.171 -4.945 -20.598 1.00 42.84 88 ARG A O 1
ATOM 726 N N . SER A 1 89 ? 36.139 -4.237 -18.474 1.00 39.41 89 SER A N 1
ATOM 727 C CA . SER A 1 89 ? 36.801 -2.949 -18.713 1.00 39.41 89 SER A CA 1
ATOM 728 C C . SER A 1 89 ? 38.285 -3.089 -18.346 1.00 39.41 89 SER A C 1
ATOM 730 O O . SER A 1 89 ? 38.679 -2.750 -17.232 1.00 39.41 89 SER A O 1
ATOM 732 N N . GLY A 1 90 ? 39.074 -3.679 -19.248 1.00 40.47 90 GLY A N 1
ATOM 733 C CA . GLY A 1 90 ? 40.512 -3.390 -19.387 1.00 40.47 90 GLY A CA 1
ATOM 734 C C . GLY A 1 90 ? 40.645 -2.444 -20.591 1.00 40.47 90 GLY A C 1
ATOM 735 O O . GLY A 1 90 ? 39.879 -2.617 -21.532 1.00 40.47 90 GLY A O 1
ATOM 736 N N . SER A 1 91 ? 41.361 -1.317 -20.553 1.00 53.38 91 SER A N 1
ATOM 737 C CA . SER A 1 91 ? 42.788 -1.126 -20.236 1.00 53.38 91 SER A CA 1
ATOM 738 C C . SER A 1 91 ? 43.679 -1.910 -21.198 1.00 53.38 91 SER A C 1
ATOM 740 O O . SER A 1 91 ? 44.033 -3.032 -20.865 1.00 53.38 91 SER A O 1
ATOM 742 N N . GLU A 1 92 ? 43.979 -1.294 -22.340 1.00 44.31 92 GLU A N 1
ATOM 743 C CA . GLU A 1 92 ? 44.974 -1.608 -23.392 1.00 44.31 92 GLU A CA 1
ATOM 744 C C . GLU A 1 92 ? 44.808 -0.396 -24.355 1.00 44.31 92 GLU A C 1
ATOM 746 O O . GLU A 1 92 ? 43.720 -0.222 -24.903 1.00 44.31 92 GLU A O 1
ATOM 751 N N . ASP A 1 93 ? 45.621 0.673 -24.367 1.00 54.56 93 ASP A N 1
ATOM 752 C CA . ASP A 1 93 ? 47.081 0.783 -24.568 1.00 54.56 93 ASP A CA 1
ATOM 753 C C . ASP A 1 93 ? 47.565 -0.140 -25.690 1.00 54.56 93 ASP A C 1
ATOM 755 O O . ASP A 1 93 ? 47.890 -1.283 -25.415 1.00 54.56 93 ASP A O 1
ATOM 759 N N . ASP A 1 94 ? 47.556 0.377 -26.926 1.00 46.03 94 ASP A N 1
ATOM 760 C CA . ASP A 1 94 ? 48.273 -0.119 -28.118 1.00 46.03 94 ASP A CA 1
ATOM 761 C C . ASP A 1 94 ? 48.340 1.065 -29.112 1.00 46.03 94 ASP A C 1
ATOM 763 O O . ASP A 1 94 ? 47.310 1.564 -29.569 1.00 46.03 94 ASP A O 1
ATOM 767 N N . GLU A 1 95 ? 49.450 1.805 -29.133 1.00 49.34 95 GLU A N 1
ATOM 768 C CA . GLU A 1 95 ? 50.630 1.638 -30.004 1.00 49.34 95 GLU A CA 1
ATOM 769 C C . GLU A 1 95 ? 50.408 2.162 -31.439 1.00 49.34 95 GLU A C 1
ATOM 771 O O . GLU A 1 95 ? 49.620 1.648 -32.231 1.00 49.34 95 GLU A O 1
ATOM 776 N N . GLU A 1 96 ? 51.100 3.271 -31.728 1.00 47.91 96 GLU A N 1
ATOM 777 C CA . GLU A 1 96 ? 51.223 3.906 -33.037 1.00 47.91 96 GLU A CA 1
ATOM 778 C C . GLU A 1 96 ? 52.196 3.091 -33.902 1.00 47.91 96 GLU A C 1
ATOM 780 O O . GLU A 1 96 ? 53.403 3.111 -33.668 1.00 47.91 96 GLU A O 1
ATOM 785 N N . ASP A 1 97 ? 51.684 2.393 -34.916 1.00 43.25 97 ASP A N 1
ATOM 786 C CA . ASP A 1 97 ? 52.518 1.765 -35.942 1.00 43.25 97 ASP A CA 1
ATOM 787 C C . ASP A 1 97 ? 52.839 2.770 -37.061 1.00 43.25 97 ASP A C 1
ATOM 789 O O . ASP A 1 97 ? 52.065 2.994 -38.000 1.00 43.25 97 ASP A O 1
ATOM 793 N N . ASP A 1 98 ? 54.030 3.359 -36.951 1.00 45.47 98 ASP A N 1
ATOM 794 C CA . ASP A 1 98 ? 54.767 4.012 -38.030 1.00 45.47 98 ASP A CA 1
ATOM 795 C C . ASP A 1 98 ? 54.989 3.035 -39.200 1.00 45.47 98 ASP A C 1
ATOM 797 O O . ASP A 1 98 ? 55.615 1.983 -39.056 1.00 45.47 98 ASP A O 1
ATOM 801 N N . ILE A 1 99 ? 54.533 3.404 -40.400 1.00 41.41 99 ILE A N 1
ATOM 802 C CA . ILE A 1 99 ? 54.814 2.662 -41.637 1.00 41.41 99 ILE A CA 1
ATOM 803 C C . ILE A 1 99 ? 56.069 3.258 -42.305 1.00 41.41 99 ILE A C 1
ATOM 805 O O . ILE A 1 99 ? 56.003 4.374 -42.832 1.00 41.41 99 ILE A O 1
ATOM 809 N N . PRO A 1 100 ? 57.204 2.535 -42.375 1.00 46.22 100 PRO A N 1
ATOM 810 C CA . PRO A 1 100 ? 58.374 2.981 -43.121 1.00 46.22 100 PRO A CA 1
ATOM 811 C C . PRO A 1 100 ? 58.215 2.687 -44.621 1.00 46.22 100 PRO A C 1
ATOM 813 O O . PRO A 1 100 ? 58.202 1.536 -45.064 1.00 46.22 100 PRO A O 1
ATOM 816 N N . ILE A 1 101 ? 58.153 3.749 -45.427 1.00 40.16 101 ILE A N 1
ATOM 817 C CA . ILE A 1 101 ? 58.292 3.681 -46.886 1.00 40.16 101 ILE A CA 1
ATOM 818 C C . ILE A 1 101 ? 59.727 3.245 -47.205 1.00 40.16 101 ILE A C 1
ATOM 820 O O . ILE A 1 101 ? 60.677 4.015 -47.076 1.00 40.16 101 ILE A O 1
ATOM 824 N N . SER A 1 102 ? 59.875 1.994 -47.627 1.00 43.03 102 SER A N 1
ATOM 825 C CA . SER A 1 102 ? 61.101 1.438 -48.191 1.00 43.03 102 SER A CA 1
ATOM 826 C C . SER A 1 102 ? 60.904 1.244 -49.693 1.00 43.03 102 SER A C 1
ATOM 828 O O . SER A 1 102 ? 59.991 0.546 -50.129 1.00 43.03 102 SER A O 1
ATOM 830 N N . MET A 1 103 ? 61.766 1.866 -50.498 1.00 41.25 103 MET A N 1
ATOM 831 C CA . MET A 1 103 ? 61.951 1.502 -51.901 1.00 41.25 103 MET A CA 1
ATOM 832 C C . MET A 1 103 ? 63.436 1.230 -52.172 1.00 41.25 103 MET A C 1
ATOM 834 O O . MET A 1 103 ? 64.282 1.914 -51.591 1.00 41.25 103 MET A O 1
ATOM 838 N N . PRO A 1 104 ? 63.765 0.227 -53.006 1.00 52.62 104 PRO A N 1
ATOM 839 C CA . PRO A 1 104 ? 65.082 -0.393 -53.023 1.00 52.62 104 PRO A CA 1
ATOM 840 C C . PRO A 1 104 ? 66.062 0.302 -53.973 1.00 52.62 104 PRO A C 1
ATOM 842 O O . PRO A 1 104 ? 65.691 0.814 -55.028 1.00 52.62 104 PRO A O 1
ATOM 845 N N . LEU A 1 105 ? 67.328 0.240 -53.561 1.00 51.88 105 LEU A N 1
ATOM 846 C CA . LEU A 1 105 ? 68.546 0.381 -54.356 1.00 51.88 105 LEU A CA 1
ATOM 847 C C . LEU A 1 105 ? 68.635 -0.676 -55.465 1.00 51.88 105 LEU A C 1
ATOM 849 O O . LEU A 1 105 ? 68.145 -1.784 -55.274 1.00 51.88 105 LEU A O 1
ATOM 853 N N . GLU A 1 106 ? 69.322 -0.323 -56.555 1.00 50.94 106 GLU A N 1
ATOM 854 C CA . GLU A 1 106 ? 70.377 -1.082 -57.266 1.00 50.94 106 GLU A CA 1
ATOM 855 C C . GLU A 1 106 ? 70.532 -0.506 -58.694 1.00 50.94 106 GLU A C 1
ATOM 857 O O . GLU A 1 106 ? 69.578 0.009 -59.270 1.00 50.94 106 GLU A O 1
ATOM 862 N N . ASP A 1 107 ? 71.634 -0.643 -59.424 1.00 38.09 107 ASP A N 1
ATOM 863 C CA . ASP A 1 107 ? 73.063 -0.458 -59.180 1.00 38.09 107 ASP A CA 1
ATOM 864 C C . ASP A 1 107 ? 73.736 -0.616 -60.569 1.00 38.09 107 ASP A C 1
ATOM 866 O O . ASP A 1 107 ? 73.265 -1.352 -61.432 1.00 38.09 107 ASP A O 1
ATOM 870 N N . ASP A 1 108 ? 74.883 0.038 -60.742 1.00 40.41 108 ASP A N 1
ATOM 871 C CA . ASP A 1 108 ? 76.058 -0.448 -61.484 1.00 40.41 108 ASP A CA 1
ATOM 872 C C . ASP A 1 108 ? 76.221 -0.502 -63.036 1.00 40.41 108 ASP A C 1
ATOM 874 O O . ASP A 1 108 ? 75.469 -1.097 -63.801 1.00 40.41 108 ASP A O 1
ATOM 878 N N . LYS A 1 109 ? 77.444 -0.060 -63.412 1.00 40.94 109 LYS A N 1
ATOM 879 C CA . LYS A 1 109 ? 78.361 -0.529 -64.490 1.00 40.94 109 LYS A CA 1
ATOM 880 C C . LYS A 1 109 ? 77.946 -0.318 -65.964 1.00 40.94 109 LYS A C 1
ATOM 882 O O . LYS A 1 109 ? 76.972 -0.843 -66.460 1.00 40.94 109 LYS A O 1
ATOM 887 N N . SER A 1 110 ? 78.762 0.268 -66.847 1.00 41.56 110 SER A N 1
ATOM 888 C CA . SER A 1 110 ? 80.210 0.071 -67.004 1.00 41.56 110 SER A CA 1
ATOM 889 C C . SER A 1 110 ? 80.812 0.960 -68.111 1.00 41.56 110 SER A C 1
ATOM 891 O O . SER A 1 110 ? 80.188 1.304 -69.110 1.00 41.56 110 SER A O 1
ATOM 893 N N . LYS A 1 111 ? 82.099 1.280 -67.936 1.00 49.97 111 LYS A N 1
ATOM 894 C CA . LYS A 1 111 ? 83.017 1.894 -68.909 1.00 49.97 111 LYS A CA 1
ATOM 895 C C . LYS A 1 111 ? 83.264 0.986 -70.129 1.00 49.97 111 LYS A C 1
ATOM 897 O O . LYS A 1 111 ? 83.531 -0.196 -69.931 1.00 49.97 111 LYS A O 1
ATOM 902 N N . LYS A 1 112 ? 83.469 1.560 -71.328 1.00 41.78 112 LYS A N 1
ATOM 903 C CA . LYS A 1 112 ? 84.521 1.094 -72.268 1.00 41.78 112 LYS A CA 1
ATOM 904 C C . LYS A 1 112 ? 84.870 2.112 -73.365 1.00 41.78 112 LYS A C 1
ATOM 906 O O . LYS A 1 112 ? 84.039 2.518 -74.162 1.00 41.78 112 LYS A O 1
ATOM 911 N N . LYS A 1 113 ? 86.156 2.481 -73.404 1.00 47.53 113 LYS A N 1
ATOM 912 C CA . LYS A 1 113 ? 86.847 3.178 -74.503 1.00 47.53 113 LYS A CA 1
ATOM 913 C C . LYS A 1 113 ? 87.068 2.207 -75.671 1.00 47.53 113 LYS A C 1
ATOM 915 O O . LYS A 1 113 ? 87.463 1.077 -75.403 1.00 47.53 113 LYS A O 1
ATOM 920 N N . SER A 1 114 ? 87.019 2.664 -76.924 1.00 36.12 114 SER A N 1
ATOM 921 C CA . SER A 1 114 ? 88.006 2.262 -77.947 1.00 36.12 114 SER A CA 1
ATOM 922 C C . SER A 1 114 ? 87.986 3.177 -79.181 1.00 36.12 114 SER A C 1
ATOM 924 O O . SER A 1 114 ? 87.025 3.888 -79.443 1.00 36.12 114 SER A O 1
ATOM 926 N N . LYS A 1 115 ? 89.144 3.214 -79.843 1.00 40.69 115 LYS A N 1
ATOM 927 C CA . LYS A 1 115 ? 89.594 4.087 -80.936 1.00 40.69 115 LYS A CA 1
ATOM 928 C C . LYS A 1 115 ? 89.166 3.570 -82.323 1.00 40.69 115 LYS A C 1
ATOM 930 O O . LYS A 1 115 ? 88.858 2.391 -82.443 1.00 40.69 115 LYS A O 1
ATOM 935 N N . LYS A 1 116 ? 89.479 4.408 -83.332 1.00 34.22 116 LYS A N 1
ATOM 936 C CA . LYS A 1 116 ? 89.697 4.144 -84.780 1.00 34.22 116 LYS A CA 1
ATOM 937 C C . LYS A 1 116 ? 88.420 4.191 -85.622 1.00 34.22 116 LYS A C 1
ATOM 939 O O . LYS A 1 116 ? 87.382 3.763 -85.161 1.00 34.22 116 LYS A O 1
ATOM 944 N N . SER A 1 117 ? 88.405 4.640 -86.872 1.00 36.62 117 SER A N 1
ATOM 945 C CA . SER A 1 117 ? 89.325 5.362 -87.766 1.00 36.62 117 SER A CA 1
ATOM 946 C C . SER A 1 117 ? 88.533 5.577 -89.067 1.00 36.62 117 SER A C 1
ATOM 948 O O . SER A 1 117 ? 87.669 4.763 -89.363 1.00 36.62 117 SER A O 1
ATOM 950 N N . SER A 1 118 ? 88.830 6.649 -89.807 1.00 39.69 118 SER A N 1
ATOM 951 C CA . SER A 1 118 ? 88.718 6.774 -91.277 1.00 39.69 118 SER A CA 1
ATOM 952 C C . SER A 1 118 ? 87.743 5.860 -92.045 1.00 39.69 118 SER A C 1
ATOM 954 O O . SER A 1 118 ? 88.004 4.672 -92.163 1.00 39.69 118 SER A O 1
ATOM 956 N N . ASP A 1 119 ? 86.732 6.443 -92.697 1.00 43.47 119 ASP A N 1
ATOM 957 C CA . ASP A 1 119 ? 86.510 6.327 -94.156 1.00 43.47 119 ASP A CA 1
ATOM 958 C C . ASP A 1 119 ? 85.219 7.069 -94.543 1.00 43.47 119 ASP A C 1
ATOM 960 O O . ASP A 1 119 ? 84.118 6.762 -94.109 1.00 43.47 119 ASP A O 1
ATOM 964 N N . LYS A 1 120 ? 85.334 8.264 -95.127 1.00 44.41 120 LYS A N 1
ATOM 965 C CA . LYS A 1 120 ? 85.240 8.514 -96.575 1.00 44.41 120 LYS A CA 1
ATOM 966 C C . LYS A 1 120 ? 84.043 7.843 -97.268 1.00 44.41 120 LYS A C 1
ATOM 968 O O . LYS A 1 120 ? 84.095 6.697 -97.683 1.00 44.41 120 LYS A O 1
ATOM 973 N N . ARG A 1 121 ? 83.115 8.736 -97.635 1.00 46.78 121 ARG A N 1
ATOM 974 C CA . ARG A 1 121 ? 82.359 8.770 -98.898 1.00 46.78 121 ARG A CA 1
ATOM 975 C C . ARG A 1 121 ? 81.322 7.659 -99.109 1.00 46.78 121 ARG A C 1
ATOM 977 O O . ARG A 1 121 ? 81.668 6.553 -99.494 1.00 46.78 121 ARG A O 1
ATOM 984 N N . LYS A 1 122 ? 80.063 8.124 -99.112 1.00 48.44 122 LYS A N 1
ATOM 985 C CA . LYS A 1 122 ? 78.866 7.674 -99.861 1.00 48.44 122 LYS A CA 1
ATOM 986 C C . LYS A 1 122 ? 77.733 7.282 -98.911 1.00 48.44 122 LYS A C 1
ATOM 988 O O . LYS A 1 122 ? 77.735 6.180 -98.395 1.00 48.44 122 LYS A O 1
ATOM 993 N N . ASN A 1 123 ? 76.777 8.197 -98.708 1.00 42.19 123 ASN A N 1
ATOM 994 C CA . ASN A 1 123 ? 75.334 7.900 -98.682 1.00 42.19 123 ASN A CA 1
ATOM 995 C C . ASN A 1 123 ? 74.517 9.182 -98.456 1.00 42.19 123 ASN A C 1
ATOM 997 O O . ASN A 1 123 ? 73.963 9.438 -97.397 1.00 42.19 123 ASN A O 1
ATOM 1001 N N . LYS A 1 124 ? 74.414 10.003 -99.509 1.00 46.28 124 LYS A N 1
ATOM 1002 C CA . LYS A 1 124 ? 73.552 11.199 -99.576 1.00 46.28 124 LYS A CA 1
ATOM 1003 C C . LYS A 1 124 ? 72.145 10.860 -100.113 1.00 46.28 124 LYS A C 1
ATOM 1005 O O . LYS A 1 124 ? 71.572 11.630 -100.874 1.00 46.28 124 LYS A O 1
ATOM 1010 N N . LYS A 1 125 ? 71.619 9.668 -99.798 1.00 48.59 125 LYS A N 1
ATOM 1011 C CA . LYS A 1 125 ? 70.290 9.212 -100.265 1.00 48.59 125 LYS A CA 1
ATOM 1012 C C . LYS A 1 125 ? 69.519 8.299 -99.294 1.00 48.59 125 LYS A C 1
ATOM 1014 O O . LYS A 1 125 ? 68.490 7.774 -99.687 1.00 48.59 125 LYS A O 1
ATOM 1019 N N . GLN A 1 126 ? 69.979 8.149 -98.046 1.00 41.88 126 GLN A N 1
ATOM 1020 C CA . GLN A 1 126 ? 69.247 7.447 -96.970 1.00 41.88 126 GLN A CA 1
ATOM 1021 C C . GLN A 1 126 ? 68.858 8.362 -95.790 1.00 41.88 126 GLN A C 1
ATOM 1023 O O . GLN A 1 126 ? 68.098 7.950 -94.927 1.00 41.88 126 GLN A O 1
ATOM 1028 N N . GLY A 1 127 ? 69.315 9.623 -95.776 1.00 43.31 127 GLY A N 1
ATOM 1029 C CA . GLY A 1 127 ? 68.995 10.584 -94.711 1.00 43.31 127 GLY A CA 1
ATOM 1030 C C . GLY A 1 127 ? 67.527 11.015 -94.664 1.00 43.31 127 GLY A C 1
ATOM 1031 O O . GLY A 1 127 ? 67.032 11.263 -93.581 1.00 43.31 127 GLY A O 1
ATOM 1032 N N . LYS A 1 128 ? 66.807 11.013 -95.797 1.00 51.03 128 LYS A N 1
ATOM 1033 C CA . LYS A 1 128 ? 65.382 11.394 -95.827 1.00 51.03 128 LYS A CA 1
ATOM 1034 C C . LYS A 1 128 ? 64.437 10.343 -95.230 1.00 51.03 128 LYS A C 1
ATOM 1036 O O . LYS A 1 128 ? 63.469 10.716 -94.596 1.00 51.03 128 LYS A O 1
ATOM 1041 N N . GLN A 1 129 ? 64.738 9.051 -95.384 1.00 48.53 129 GLN A N 1
ATOM 1042 C CA . GLN A 1 129 ? 63.894 7.978 -94.827 1.00 48.53 129 GLN A CA 1
ATOM 1043 C C . GLN A 1 129 ? 64.123 7.769 -93.320 1.00 48.53 129 GLN A C 1
ATOM 1045 O O . GLN A 1 129 ? 63.232 7.305 -92.623 1.00 48.53 129 GLN A O 1
ATOM 1050 N N . LEU A 1 130 ? 65.307 8.124 -92.808 1.00 51.34 130 LEU A N 1
ATOM 1051 C CA . LEU A 1 130 ? 65.597 8.131 -91.369 1.00 51.34 130 LEU A CA 1
ATOM 1052 C C . LEU A 1 130 ? 65.031 9.372 -90.660 1.00 51.34 130 LEU A C 1
ATOM 1054 O O . LEU A 1 130 ? 64.693 9.279 -89.487 1.00 51.34 130 LEU A O 1
ATOM 1058 N N . GLU A 1 131 ? 64.917 10.510 -91.352 1.00 53.47 131 GLU A N 1
ATOM 1059 C CA . GLU A 1 131 ? 64.247 11.714 -90.831 1.00 53.47 131 GLU A CA 1
ATOM 1060 C C . GLU A 1 131 ? 62.736 11.479 -90.679 1.00 53.47 131 GLU A C 1
ATOM 1062 O O . GLU A 1 131 ? 62.208 11.691 -89.594 1.00 53.47 131 GLU A O 1
ATOM 1067 N N . GLU A 1 132 ? 62.078 10.917 -91.702 1.00 56.94 132 GLU A N 1
ATOM 1068 C CA . GLU A 1 132 ? 60.645 10.568 -91.656 1.00 56.94 132 GLU A CA 1
ATOM 1069 C C . GLU A 1 132 ? 60.336 9.534 -90.551 1.00 56.94 132 GLU A C 1
ATOM 1071 O O . GLU A 1 132 ? 59.387 9.704 -89.791 1.00 56.94 132 GLU A O 1
ATOM 1076 N N . HIS A 1 133 ? 61.186 8.516 -90.363 1.00 56.16 133 HIS A N 1
ATOM 1077 C CA . HIS A 1 133 ? 61.001 7.511 -89.305 1.00 56.16 133 HIS A CA 1
ATOM 1078 C C . HIS A 1 133 ? 61.303 8.050 -87.886 1.00 56.16 133 HIS A C 1
ATOM 1080 O O . HIS A 1 133 ? 60.784 7.531 -86.895 1.00 56.16 133 HIS A O 1
ATOM 1086 N N . CYS A 1 134 ? 62.140 9.085 -87.757 1.00 58.81 134 CYS A N 1
ATOM 1087 C CA . CYS A 1 134 ? 62.352 9.795 -86.489 1.00 58.81 134 CYS A CA 1
ATOM 1088 C C . CYS A 1 134 ? 61.186 10.742 -86.161 1.00 58.81 134 CYS A C 1
ATOM 1090 O O . CYS A 1 134 ? 60.846 10.899 -84.989 1.00 58.81 134 CYS A O 1
ATOM 1092 N N . GLU A 1 135 ? 60.569 11.359 -87.170 1.00 65.06 135 GLU A N 1
ATOM 1093 C CA . GLU A 1 135 ? 59.377 12.198 -87.002 1.00 65.06 135 GLU A CA 1
ATOM 1094 C C . GLU A 1 135 ? 58.143 11.362 -86.628 1.00 65.06 135 GLU A C 1
ATOM 1096 O O . GLU A 1 135 ? 57.443 11.717 -85.680 1.00 65.06 135 GLU A O 1
ATOM 1101 N N . GLU A 1 136 ? 57.928 10.208 -87.269 1.00 67.81 136 GLU A N 1
ATOM 1102 C CA . GLU A 1 136 ? 56.857 9.266 -86.900 1.00 67.81 136 GLU A CA 1
ATOM 1103 C C . GLU A 1 136 ? 57.022 8.732 -85.469 1.00 67.81 136 GLU A C 1
ATOM 1105 O O . GLU A 1 136 ? 56.065 8.728 -84.696 1.00 67.81 136 GLU A O 1
ATOM 1110 N N . HIS A 1 137 ? 58.246 8.371 -85.071 1.00 71.94 137 HIS A N 1
ATOM 1111 C CA . HIS A 1 137 ? 58.533 7.920 -83.706 1.00 71.94 137 HIS A CA 1
ATOM 1112 C C . HIS A 1 137 ? 58.309 9.028 -82.659 1.00 71.94 137 HIS A C 1
ATOM 1114 O O . HIS A 1 137 ? 57.882 8.752 -81.539 1.00 71.94 137 HIS A O 1
ATOM 1120 N N . ASN A 1 138 ? 58.577 10.294 -82.994 1.00 73.25 138 ASN A N 1
ATOM 1121 C CA . ASN A 1 138 ? 58.294 11.414 -82.092 1.00 73.25 138 ASN A CA 1
ATOM 1122 C C . ASN A 1 138 ? 56.788 11.677 -81.951 1.00 73.25 138 ASN A C 1
ATOM 1124 O O . ASN A 1 138 ? 56.330 11.931 -80.839 1.00 73.25 138 ASN A O 1
ATOM 1128 N N . LEU A 1 139 ? 56.018 11.558 -83.037 1.00 77.25 139 LEU A N 1
ATOM 1129 C CA . LEU A 1 139 ? 54.557 11.675 -83.000 1.00 77.25 139 LEU A CA 1
ATOM 1130 C C . LEU A 1 139 ? 53.906 10.524 -82.220 1.00 77.25 139 LEU A C 1
ATOM 1132 O O . LEU A 1 139 ? 52.968 10.751 -81.457 1.00 77.25 139 LEU A O 1
ATOM 1136 N N . GLU A 1 140 ? 54.405 9.295 -82.370 1.00 80.38 140 GLU A N 1
ATOM 1137 C CA . GLU A 1 140 ? 53.930 8.141 -81.597 1.00 80.38 140 GLU A CA 1
ATOM 1138 C C . GLU A 1 140 ? 54.220 8.317 -80.101 1.00 80.38 140 GLU A C 1
ATOM 1140 O O . GLU A 1 140 ? 53.335 8.102 -79.272 1.00 80.38 140 GLU A O 1
ATOM 1145 N N . LYS A 1 141 ? 55.409 8.828 -79.761 1.00 81.31 141 LYS A N 1
ATOM 1146 C CA . LYS A 1 141 ? 55.789 9.141 -78.382 1.00 81.31 141 LYS A CA 1
ATOM 1147 C C . LYS A 1 141 ? 54.943 10.265 -77.771 1.00 81.31 141 LYS A C 1
ATOM 1149 O O . LYS A 1 141 ? 54.523 10.138 -76.626 1.00 81.31 141 LYS A O 1
ATOM 1154 N N . GLU A 1 142 ? 54.627 11.324 -78.523 1.00 82.06 142 GLU A N 1
ATOM 1155 C CA . GLU A 1 142 ? 53.691 12.371 -78.071 1.00 82.06 142 GLU A CA 1
ATOM 1156 C C . GLU A 1 142 ? 52.267 11.827 -77.871 1.00 82.06 142 GLU A C 1
ATOM 1158 O O . GLU A 1 142 ? 51.581 12.198 -76.917 1.00 82.06 142 GLU A O 1
ATOM 1163 N N . MET A 1 143 ? 51.807 10.933 -78.751 1.00 79.25 143 MET A N 1
ATOM 1164 C CA . MET A 1 143 ? 50.496 10.288 -78.628 1.00 79.25 143 MET A CA 1
ATOM 1165 C C . MET A 1 143 ? 50.426 9.347 -77.422 1.00 79.25 143 MET A C 1
ATOM 1167 O O . MET A 1 143 ? 49.392 9.283 -76.752 1.00 79.25 143 MET A O 1
ATOM 1171 N N . GLU A 1 144 ? 51.505 8.625 -77.130 1.00 82.81 144 GLU A N 1
ATOM 1172 C CA . GLU A 1 144 ? 51.627 7.773 -75.949 1.00 82.81 144 GLU A CA 1
ATOM 1173 C C . GLU A 1 144 ? 51.690 8.610 -74.663 1.00 82.81 144 GLU A C 1
ATOM 1175 O O . GLU A 1 144 ? 50.931 8.352 -73.730 1.00 82.81 144 GLU A O 1
ATOM 1180 N N . GLU A 1 145 ? 52.453 9.705 -74.656 1.00 84.31 145 GLU A N 1
ATOM 1181 C CA . GLU A 1 145 ? 52.514 10.650 -73.535 1.00 84.31 145 GLU A CA 1
ATOM 1182 C C . GLU A 1 145 ? 51.154 11.332 -73.279 1.00 84.31 145 GLU A C 1
ATOM 1184 O O . GLU A 1 145 ? 50.735 11.491 -72.130 1.00 84.31 145 GLU A O 1
ATOM 1189 N N . GLN A 1 146 ? 50.385 11.653 -74.329 1.00 83.56 146 GLN A N 1
ATOM 1190 C CA . GLN A 1 146 ? 49.001 12.122 -74.176 1.00 83.56 146 GLN A CA 1
ATOM 1191 C C . GLN A 1 146 ? 48.066 11.056 -73.592 1.00 83.56 146 GLN A C 1
ATOM 1193 O O . GLN A 1 146 ? 47.154 11.397 -72.832 1.00 83.56 146 GLN A O 1
ATOM 1198 N N . ARG A 1 147 ? 48.248 9.777 -73.943 1.00 85.19 147 ARG A N 1
ATOM 1199 C CA . ARG A 1 147 ? 47.462 8.673 -73.369 1.00 85.19 147 ARG A CA 1
ATOM 1200 C C . ARG A 1 147 ? 47.807 8.462 -71.902 1.00 85.19 147 ARG A C 1
ATOM 1202 O O . ARG A 1 147 ? 46.889 8.347 -71.095 1.00 85.19 147 ARG A O 1
ATOM 1209 N N . GLU A 1 148 ? 49.088 8.481 -71.547 1.00 88.69 148 GLU A N 1
ATOM 1210 C CA . GLU A 1 148 ? 49.526 8.404 -70.153 1.00 88.69 148 GLU A CA 1
ATOM 1211 C C . GLU A 1 148 ? 49.005 9.585 -69.335 1.00 88.69 148 GLU A C 1
ATOM 1213 O O . GLU A 1 148 ? 48.510 9.399 -68.224 1.00 88.69 148 GLU A O 1
ATOM 1218 N N . ARG A 1 149 ? 49.052 10.802 -69.887 1.00 86.75 149 ARG A N 1
ATOM 1219 C CA . ARG A 1 149 ? 48.506 11.987 -69.223 1.00 86.75 149 ARG A CA 1
ATOM 1220 C C . ARG A 1 149 ? 47.003 11.854 -68.972 1.00 86.75 149 ARG A C 1
ATOM 1222 O O . ARG A 1 149 ? 46.563 12.123 -67.859 1.00 86.75 149 ARG A O 1
ATOM 1229 N N . LYS A 1 150 ? 46.236 11.375 -69.957 1.00 88.88 150 LYS A N 1
ATOM 1230 C CA . LYS A 1 150 ? 44.800 11.091 -69.788 1.00 88.88 150 LYS A CA 1
ATOM 1231 C C . LYS A 1 150 ? 44.541 10.016 -68.734 1.00 88.88 150 LYS A C 1
ATOM 1233 O O . LYS A 1 150 ? 43.653 10.198 -67.912 1.00 88.88 150 LYS A O 1
ATOM 1238 N N . GLN A 1 151 ? 45.328 8.938 -68.715 1.00 87.50 151 GLN A N 1
ATOM 1239 C CA . GLN A 1 151 ? 45.202 7.895 -67.692 1.00 87.50 151 GLN A CA 1
ATOM 1240 C C . GLN A 1 151 ? 45.510 8.425 -66.286 1.00 87.50 151 GLN A C 1
ATOM 1242 O O . GLN A 1 151 ? 44.801 8.086 -65.343 1.00 87.50 151 GLN A O 1
ATOM 1247 N N . ARG A 1 152 ? 46.527 9.282 -66.128 1.00 87.88 152 ARG A N 1
ATOM 1248 C CA . ARG A 1 152 ? 46.833 9.921 -64.836 1.00 87.88 152 ARG A CA 1
ATOM 1249 C C . ARG A 1 152 ? 45.720 10.865 -64.390 1.00 87.88 152 ARG A C 1
ATOM 1251 O O . ARG A 1 152 ? 45.348 10.838 -63.222 1.00 87.88 152 ARG A O 1
ATOM 1258 N N . GLU A 1 153 ? 45.176 11.666 -65.305 1.00 89.00 153 GLU A N 1
ATOM 1259 C CA . GLU A 1 153 ? 44.043 12.556 -65.023 1.00 89.00 153 GLU A CA 1
ATOM 1260 C C . GLU A 1 153 ? 42.783 11.759 -64.627 1.00 89.00 153 GLU A C 1
ATOM 1262 O O . GLU A 1 153 ? 42.088 12.136 -63.684 1.00 89.00 153 GLU A O 1
ATOM 1267 N N . GLU A 1 154 ? 42.518 10.622 -65.278 1.00 89.81 154 GLU A N 1
ATOM 1268 C CA . GLU A 1 154 ? 41.407 9.721 -64.941 1.00 89.81 154 GLU A CA 1
ATOM 1269 C C . GLU A 1 154 ? 41.593 9.066 -63.562 1.00 89.81 154 GLU A C 1
ATOM 1271 O O . GLU A 1 154 ? 40.676 9.090 -62.740 1.00 89.81 154 GLU A O 1
ATOM 1276 N N . GLN A 1 155 ? 42.800 8.578 -63.255 1.00 87.12 155 GLN A N 1
ATOM 1277 C CA . GLN A 1 155 ? 43.134 8.035 -61.933 1.00 87.12 155 GLN A CA 1
ATOM 1278 C C . GLN A 1 155 ? 43.038 9.094 -60.824 1.00 87.12 155 GLN A C 1
ATOM 1280 O O . GLN A 1 155 ? 42.572 8.796 -59.724 1.00 87.12 155 GLN A O 1
ATOM 1285 N N . GLU A 1 156 ? 43.455 10.336 -61.084 1.00 91.50 156 GLU A N 1
ATOM 1286 C CA . GLU A 1 156 ? 43.339 11.423 -60.107 1.00 91.50 156 GLU A CA 1
ATOM 1287 C C . GLU A 1 156 ? 41.869 11.789 -59.847 1.00 91.50 156 GLU A C 1
ATOM 1289 O O . GLU A 1 156 ? 41.470 11.974 -58.693 1.00 91.50 156 GLU A O 1
ATOM 1294 N N . MET A 1 157 ? 41.044 11.847 -60.897 1.00 88.00 157 MET A N 1
ATOM 1295 C CA . MET A 1 157 ? 39.598 12.054 -60.774 1.00 88.00 157 MET A CA 1
ATOM 1296 C C . MET A 1 157 ? 38.933 10.930 -59.973 1.00 88.00 157 MET A C 1
ATOM 1298 O O . MET A 1 157 ? 38.155 11.215 -59.063 1.00 88.00 157 MET A O 1
ATOM 1302 N N . GLU A 1 158 ? 39.288 9.668 -60.229 1.00 92.06 158 GLU A N 1
ATOM 1303 C CA . GLU A 1 158 ? 38.764 8.522 -59.479 1.00 92.06 158 GLU A CA 1
ATOM 1304 C C . GLU A 1 158 ? 39.160 8.577 -57.993 1.00 92.06 158 GLU A C 1
ATOM 1306 O O . GLU A 1 158 ? 38.328 8.345 -57.111 1.00 92.06 158 GLU A O 1
ATOM 1311 N N . GLN A 1 159 ? 40.404 8.959 -57.682 1.00 90.81 159 GLN A N 1
ATOM 1312 C CA . GLN A 1 159 ? 40.844 9.153 -56.297 1.00 90.81 159 GLN A CA 1
ATOM 1313 C C . GLN A 1 159 ? 40.100 10.297 -55.599 1.00 90.81 159 GLN A C 1
ATOM 1315 O O . GLN A 1 159 ? 39.751 10.171 -54.422 1.00 90.81 159 GLN A O 1
ATOM 1320 N N . ARG A 1 160 ? 39.838 11.408 -56.299 1.00 91.75 160 ARG A N 1
ATOM 1321 C CA . ARG A 1 160 ? 39.040 12.522 -55.759 1.00 91.75 160 ARG A CA 1
ATOM 1322 C C . ARG A 1 160 ? 37.599 12.098 -55.491 1.00 91.75 160 ARG A C 1
ATOM 1324 O O . ARG A 1 160 ? 37.073 12.404 -54.422 1.00 91.75 160 ARG A O 1
ATOM 1331 N N . ASP A 1 161 ? 36.987 11.354 -56.406 1.00 93.19 161 ASP A N 1
ATOM 1332 C CA . ASP A 1 161 ? 35.633 10.829 -56.229 1.00 93.19 161 ASP A CA 1
ATOM 1333 C C . ASP A 1 161 ? 35.555 9.830 -55.072 1.00 93.19 161 ASP A C 1
ATOM 1335 O O . ASP A 1 161 ? 34.606 9.869 -54.284 1.00 93.19 161 ASP A O 1
ATOM 1339 N N . ARG A 1 162 ? 36.570 8.974 -54.914 1.00 93.12 162 ARG A N 1
ATOM 1340 C CA . ARG A 1 162 ? 36.676 8.067 -53.767 1.00 93.12 162 ARG A CA 1
ATOM 1341 C C . ARG A 1 162 ? 36.772 8.833 -52.448 1.00 93.12 162 ARG A C 1
ATOM 1343 O O . ARG A 1 162 ? 35.979 8.558 -51.551 1.00 93.12 162 ARG A O 1
ATOM 1350 N N . LYS A 1 163 ? 37.660 9.830 -52.351 1.00 93.81 163 LYS A N 1
ATOM 1351 C CA . LYS A 1 163 ? 37.782 10.685 -51.155 1.00 93.81 163 LYS A CA 1
ATOM 1352 C C . LYS A 1 163 ? 36.468 11.389 -50.822 1.00 93.81 163 LYS A C 1
ATOM 1354 O O . LYS A 1 163 ? 36.040 11.374 -49.675 1.00 93.81 163 LYS A O 1
ATOM 1359 N N . ARG A 1 164 ? 35.775 11.929 -51.829 1.00 93.38 164 ARG A N 1
ATOM 1360 C CA . ARG A 1 164 ? 34.474 12.585 -51.639 1.00 93.38 164 ARG A CA 1
ATOM 1361 C C . ARG A 1 164 ? 33.404 11.626 -51.105 1.00 93.38 164 ARG A C 1
ATOM 1363 O O . ARG A 1 164 ? 32.583 12.031 -50.286 1.00 93.38 164 ARG A O 1
ATOM 1370 N N . ARG A 1 165 ? 33.391 10.365 -51.555 1.00 93.06 165 ARG A N 1
ATOM 1371 C CA . ARG A 1 165 ? 32.477 9.336 -51.022 1.00 93.06 165 ARG A CA 1
ATOM 1372 C C . ARG A 1 165 ? 32.814 8.974 -49.577 1.00 93.06 165 ARG A C 1
ATOM 1374 O O . ARG A 1 165 ? 31.901 8.871 -48.765 1.00 93.06 165 ARG A O 1
ATOM 1381 N N . GLU A 1 166 ? 34.096 8.819 -49.258 1.00 93.25 166 GLU A N 1
ATOM 1382 C CA . GLU A 1 166 ? 34.565 8.528 -47.897 1.00 93.25 166 GLU A CA 1
ATOM 1383 C C . GLU A 1 166 ? 34.213 9.674 -46.924 1.00 93.25 166 GLU A C 1
ATOM 1385 O O . GLU A 1 166 ? 33.701 9.417 -45.835 1.00 93.25 166 GLU A O 1
ATOM 1390 N N . GLU A 1 167 ? 34.374 10.937 -47.338 1.00 94.06 167 GLU A N 1
ATOM 1391 C CA . GLU A 1 167 ? 33.947 12.112 -46.560 1.00 94.06 167 GLU A CA 1
ATOM 1392 C C . GLU A 1 167 ? 32.431 12.128 -46.309 1.00 94.06 167 GLU A C 1
ATOM 1394 O O . GLU A 1 167 ? 31.992 12.335 -45.176 1.00 94.06 167 GLU A O 1
ATOM 1399 N N . GLN A 1 168 ? 31.620 11.849 -47.337 1.00 91.81 168 GLN A N 1
ATOM 1400 C CA . GLN A 1 168 ? 30.161 11.773 -47.194 1.00 91.81 168 GLN A CA 1
ATOM 1401 C C . GLN A 1 168 ? 29.723 10.643 -46.256 1.00 91.81 168 GLN A C 1
ATOM 1403 O O . GLN A 1 168 ? 28.769 10.808 -45.493 1.00 91.81 168 GLN A O 1
ATOM 1408 N N . GLU A 1 169 ? 30.397 9.494 -46.293 1.00 94.31 169 GLU A N 1
ATOM 1409 C CA . GLU A 1 169 ? 30.094 8.379 -45.396 1.00 94.31 169 GLU A CA 1
ATOM 1410 C C . GLU A 1 169 ? 30.451 8.717 -43.942 1.00 94.31 169 GLU A C 1
ATOM 1412 O O . GLU A 1 169 ? 29.660 8.448 -43.033 1.00 94.31 169 GLU A O 1
ATOM 1417 N N . MET A 1 170 ? 31.602 9.354 -43.713 1.00 91.19 170 MET A N 1
ATOM 1418 C CA . MET A 1 170 ? 32.005 9.833 -42.388 1.00 91.19 170 MET A CA 1
ATOM 1419 C C . MET A 1 170 ? 31.015 10.862 -41.831 1.00 91.19 170 MET A C 1
ATOM 1421 O O . MET A 1 170 ? 30.587 10.734 -40.684 1.00 91.19 170 MET A O 1
ATOM 1425 N N . GLU A 1 171 ? 30.565 11.817 -42.647 1.00 95.44 171 GLU A N 1
ATOM 1426 C CA . GLU A 1 171 ? 29.562 12.806 -42.238 1.00 95.44 171 GLU A CA 1
ATOM 1427 C C . GLU A 1 171 ? 28.221 12.147 -41.864 1.00 95.44 171 GLU A C 1
ATOM 1429 O O . GLU A 1 171 ? 27.603 12.499 -40.853 1.00 95.44 171 GLU A O 1
ATOM 1434 N N . GLN A 1 172 ? 27.780 11.137 -42.624 1.00 93.69 172 GLN A N 1
ATOM 1435 C CA . GLN A 1 172 ? 26.576 10.368 -42.291 1.00 93.69 172 GLN A CA 1
ATOM 1436 C C . GLN A 1 172 ? 26.730 9.581 -40.987 1.00 93.69 172 GLN A C 1
ATOM 1438 O O . GLN A 1 172 ? 25.794 9.541 -40.181 1.00 93.69 172 GLN A O 1
ATOM 1443 N N . ARG A 1 173 ? 27.897 8.970 -40.753 1.00 94.00 173 ARG A N 1
ATOM 1444 C CA . ARG A 1 173 ? 28.195 8.260 -39.501 1.00 94.00 173 ARG A CA 1
ATOM 1445 C C . ARG A 1 173 ? 28.183 9.212 -38.308 1.00 94.00 173 ARG A C 1
ATOM 1447 O O . ARG A 1 173 ? 27.556 8.897 -37.297 1.00 94.00 173 ARG A O 1
ATOM 1454 N N . ASP A 1 174 ? 28.792 10.385 -38.439 1.00 95.38 174 ASP A N 1
ATOM 1455 C CA . ASP A 1 174 ? 28.805 11.401 -37.385 1.00 95.38 174 ASP A CA 1
ATOM 1456 C C . ASP A 1 174 ? 27.409 11.947 -37.093 1.00 95.38 174 ASP A C 1
ATOM 1458 O O . ASP A 1 174 ? 27.025 12.088 -35.927 1.00 95.38 174 ASP A O 1
ATOM 1462 N N . ARG A 1 175 ? 26.609 12.200 -38.134 1.00 95.19 175 ARG A N 1
ATOM 1463 C CA . ARG A 1 175 ? 25.208 12.594 -37.972 1.00 95.19 175 ARG A CA 1
ATOM 1464 C C . ARG A 1 175 ? 24.415 11.526 -37.223 1.00 95.19 175 ARG A C 1
ATOM 1466 O O . ARG A 1 175 ? 23.742 11.849 -36.247 1.00 95.19 175 ARG A O 1
ATOM 1473 N N . LYS A 1 176 ? 24.541 10.260 -37.628 1.00 95.31 176 LYS A N 1
ATOM 1474 C CA . LYS A 1 176 ? 23.858 9.140 -36.973 1.00 95.31 176 LYS A CA 1
ATOM 1475 C C . LYS A 1 176 ? 24.275 9.001 -35.507 1.00 95.31 176 LYS A C 1
ATOM 1477 O O . LYS A 1 176 ? 23.421 8.835 -34.643 1.00 95.31 176 LYS A O 1
ATOM 1482 N N . ARG A 1 177 ? 25.568 9.153 -35.205 1.00 94.75 177 ARG A N 1
ATOM 1483 C CA . ARG A 1 177 ? 26.087 9.125 -33.830 1.00 94.75 177 ARG A CA 1
ATOM 1484 C C . ARG A 1 177 ? 25.505 10.249 -32.967 1.00 94.75 177 ARG A C 1
ATOM 1486 O O . ARG A 1 177 ? 25.181 10.011 -31.806 1.00 94.75 177 ARG A O 1
ATOM 1493 N N . ARG A 1 178 ? 25.350 11.461 -33.514 1.00 95.19 178 ARG A N 1
ATOM 1494 C CA . ARG A 1 178 ? 24.704 12.584 -32.805 1.00 95.19 178 ARG A CA 1
ATOM 1495 C C . ARG A 1 178 ? 23.222 12.314 -32.546 1.00 95.19 178 ARG A C 1
ATOM 1497 O O . ARG A 1 178 ? 22.756 12.551 -31.436 1.00 95.19 178 ARG A O 1
ATOM 1504 N N . GLU A 1 179 ? 22.504 11.790 -33.537 1.00 95.06 179 GLU A N 1
ATOM 1505 C CA . GLU A 1 179 ? 21.086 11.425 -33.404 1.00 95.06 179 GLU A CA 1
ATOM 1506 C C . GLU A 1 179 ? 20.881 10.320 -32.345 1.00 95.06 179 GLU A C 1
ATOM 1508 O O . GLU A 1 179 ? 19.976 10.420 -31.514 1.00 95.06 179 GLU A O 1
ATOM 1513 N N . GLU A 1 180 ? 21.757 9.309 -32.302 1.00 95.38 180 GLU A N 1
ATOM 1514 C CA . GLU A 1 180 ? 21.742 8.258 -31.272 1.00 95.38 180 GLU A CA 1
ATOM 1515 C C . GLU A 1 180 ? 21.991 8.822 -29.863 1.00 95.38 180 GLU A C 1
ATOM 1517 O O . GLU A 1 180 ? 21.253 8.496 -28.930 1.00 95.38 180 GLU A O 1
ATOM 1522 N N . GLN A 1 181 ? 22.970 9.720 -29.704 1.00 93.31 181 GLN A N 1
ATOM 1523 C CA . GLN A 1 181 ? 23.240 10.381 -28.421 1.00 93.31 181 GLN A CA 1
ATOM 1524 C C . GLN A 1 181 ? 22.067 11.253 -27.952 1.00 93.31 181 GLN A C 1
ATOM 1526 O O . GLN A 1 181 ? 21.754 11.279 -26.760 1.00 93.31 181 GLN A O 1
ATOM 1531 N N . GLU A 1 182 ? 21.398 11.963 -28.862 1.00 96.19 182 GLU A N 1
ATOM 1532 C CA . GLU A 1 182 ? 20.235 12.780 -28.513 1.00 96.19 182 GLU A CA 1
ATOM 1533 C C . GLU A 1 182 ? 19.050 11.911 -28.065 1.00 96.19 182 GLU A C 1
ATOM 1535 O O . GLU A 1 182 ? 18.399 12.213 -27.060 1.00 96.19 182 GLU A O 1
ATOM 1540 N N . MET A 1 183 ? 18.795 10.804 -28.768 1.00 92.94 183 MET A N 1
ATOM 1541 C CA . MET A 1 183 ? 17.779 9.820 -28.385 1.00 92.94 183 MET A CA 1
ATOM 1542 C C . MET A 1 183 ? 18.063 9.222 -27.004 1.00 92.94 183 MET A C 1
ATOM 1544 O O . MET A 1 183 ? 17.162 9.165 -26.166 1.00 92.94 183 MET A O 1
ATOM 1548 N N . GLU A 1 184 ? 19.314 8.854 -26.720 1.00 95.88 184 GLU A N 1
ATOM 1549 C CA . GLU A 1 184 ? 19.709 8.326 -25.412 1.00 95.88 184 GLU A CA 1
ATOM 1550 C C . GLU A 1 184 ? 19.492 9.352 -24.287 1.00 95.88 184 GLU A C 1
ATOM 1552 O O . GLU A 1 184 ? 18.972 9.015 -23.219 1.00 95.88 184 GLU A O 1
ATOM 1557 N N . GLN A 1 185 ? 19.815 10.628 -24.524 1.00 95.25 185 GLN A N 1
ATOM 1558 C CA . GLN A 1 185 ? 19.553 11.696 -23.556 1.00 95.25 185 GLN A CA 1
ATOM 1559 C C . GLN A 1 185 ? 18.056 11.918 -23.317 1.00 95.25 185 GLN A C 1
ATOM 1561 O O . GLN A 1 185 ? 17.64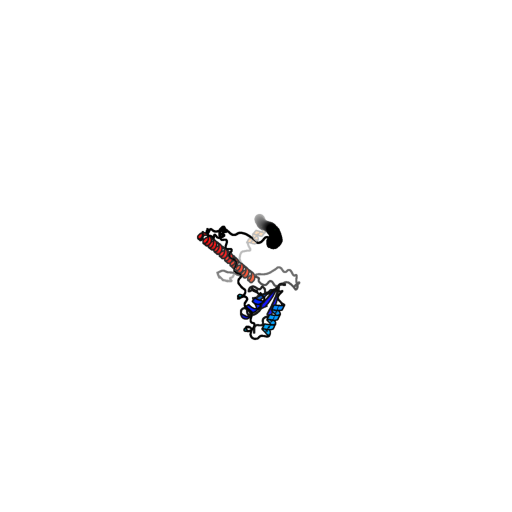5 12.131 -22.172 1.00 95.25 185 GLN A O 1
ATOM 1566 N N . ARG A 1 186 ? 17.228 11.861 -24.368 1.00 95.44 186 ARG A N 1
ATOM 1567 C CA . ARG A 1 186 ? 15.765 11.961 -24.241 1.00 95.44 186 ARG A CA 1
ATOM 1568 C C . ARG A 1 186 ? 15.197 10.792 -23.442 1.00 95.44 186 ARG A C 1
ATOM 1570 O O . ARG A 1 186 ? 14.397 11.013 -22.534 1.00 95.44 186 ARG A O 1
ATOM 1577 N N . ASP A 1 187 ? 15.654 9.575 -23.716 1.00 95.38 187 ASP A N 1
ATOM 1578 C CA . ASP A 1 187 ? 15.240 8.384 -22.974 1.00 95.38 187 ASP A CA 1
ATOM 1579 C C . ASP A 1 187 ? 15.665 8.448 -21.506 1.00 95.38 187 ASP A C 1
ATOM 1581 O O . ASP A 1 187 ? 14.884 8.094 -20.618 1.00 95.38 187 ASP A O 1
ATOM 1585 N N . ARG A 1 188 ? 16.875 8.945 -21.228 1.00 95.94 188 ARG A N 1
ATOM 1586 C CA . ARG A 1 188 ? 17.343 9.176 -19.859 1.00 95.94 188 ARG A CA 1
ATOM 1587 C C . ARG A 1 188 ? 16.461 10.184 -19.124 1.00 95.94 188 ARG A C 1
ATOM 1589 O O . ARG A 1 188 ? 15.989 9.866 -18.036 1.00 95.94 188 ARG A O 1
ATOM 1596 N N . LYS A 1 189 ? 16.177 11.344 -19.729 1.00 96.06 189 LYS A N 1
ATOM 1597 C CA . LYS A 1 189 ? 15.280 12.356 -19.141 1.00 96.06 189 LYS A CA 1
ATOM 1598 C C . LYS A 1 189 ? 13.891 11.789 -18.863 1.00 96.06 189 LYS A C 1
ATOM 1600 O O . LYS A 1 189 ? 13.375 11.955 -17.766 1.00 96.06 189 LYS A O 1
ATOM 1605 N N . ARG A 1 190 ? 13.320 11.041 -19.812 1.00 95.56 190 ARG A N 1
ATOM 1606 C CA . ARG A 1 190 ? 12.008 10.403 -19.642 1.00 95.56 190 ARG A CA 1
ATOM 1607 C C . ARG A 1 190 ? 11.988 9.412 -18.474 1.00 95.56 190 ARG A C 1
ATOM 1609 O O . ARG A 1 190 ? 10.994 9.335 -17.757 1.00 95.56 190 ARG A O 1
ATOM 1616 N N . ARG A 1 191 ? 13.065 8.644 -18.269 1.00 95.06 191 ARG A N 1
ATOM 1617 C CA . ARG A 1 191 ? 13.189 7.736 -17.113 1.00 95.06 191 ARG A CA 1
ATOM 1618 C C . ARG A 1 191 ? 13.297 8.504 -15.797 1.00 95.06 191 ARG A C 1
ATOM 1620 O O . ARG A 1 191 ? 12.636 8.126 -14.837 1.00 95.06 191 ARG A O 1
ATOM 1627 N N . GLU A 1 192 ? 14.092 9.571 -15.763 1.00 95.38 192 GLU A N 1
ATOM 1628 C CA . GLU A 1 192 ? 14.242 10.432 -14.583 1.00 95.38 192 GLU A CA 1
ATOM 1629 C C . GLU A 1 192 ? 12.907 11.112 -14.211 1.00 95.38 192 GLU A C 1
ATOM 1631 O O . GLU A 1 192 ? 12.526 11.114 -13.041 1.00 95.38 192 GLU A O 1
ATOM 1636 N N . GLU A 1 193 ? 12.139 11.594 -15.195 1.00 96.56 193 GLU A N 1
ATOM 1637 C CA . GLU A 1 193 ? 10.787 12.143 -14.991 1.00 96.56 193 GLU A CA 1
ATOM 1638 C C . GLU A 1 193 ? 9.817 11.102 -14.415 1.00 96.56 193 GLU A C 1
ATOM 1640 O O . GLU A 1 193 ? 9.126 11.377 -13.433 1.00 96.56 193 GLU A O 1
ATOM 1645 N N . GLN A 1 194 ? 9.802 9.883 -14.967 1.00 93.75 194 GLN A N 1
ATOM 1646 C CA . GLN A 1 194 ? 8.970 8.790 -14.450 1.00 93.75 194 GLN A CA 1
ATOM 1647 C C . GLN A 1 194 ? 9.345 8.396 -13.017 1.00 93.75 194 GLN A C 1
ATOM 1649 O O . GLN A 1 194 ? 8.469 8.081 -12.210 1.00 93.75 194 GLN A O 1
ATOM 1654 N N . GLU A 1 195 ? 10.636 8.400 -12.679 1.00 96.00 195 GLU A N 1
ATOM 1655 C CA . GLU A 1 195 ? 11.087 8.102 -11.321 1.00 96.00 195 GLU A CA 1
ATOM 1656 C C . GLU A 1 195 ? 10.654 9.195 -10.333 1.00 96.00 195 GLU A C 1
ATOM 1658 O O . GLU A 1 195 ? 10.164 8.885 -9.243 1.00 96.00 195 GLU A O 1
ATOM 1663 N N . MET A 1 196 ? 10.781 10.467 -10.718 1.00 93.50 196 MET A N 1
ATOM 1664 C CA . MET A 1 196 ? 10.313 11.599 -9.914 1.00 93.50 196 MET A CA 1
ATOM 1665 C C . MET A 1 196 ? 8.799 11.550 -9.691 1.00 93.50 196 MET A C 1
ATOM 1667 O O . MET A 1 196 ? 8.348 11.692 -8.555 1.00 93.50 196 MET A O 1
ATOM 1671 N N . GLU A 1 197 ? 8.015 11.250 -10.729 1.00 96.25 197 GLU A N 1
ATOM 1672 C CA . GLU A 1 197 ? 6.561 11.098 -10.615 1.00 96.25 197 GLU A CA 1
ATOM 1673 C C . GLU A 1 197 ? 6.176 9.956 -9.658 1.00 96.25 197 GLU A C 1
ATOM 1675 O O . GLU A 1 197 ? 5.285 10.108 -8.818 1.00 96.25 197 GLU A O 1
ATOM 1680 N N . GLN A 1 198 ? 6.879 8.818 -9.720 1.00 93.88 198 GLN A N 1
ATOM 1681 C CA . GLN A 1 198 ? 6.662 7.711 -8.785 1.00 93.88 198 GLN A CA 1
ATOM 1682 C C . GLN A 1 198 ? 7.006 8.090 -7.342 1.00 93.88 198 GLN A C 1
ATOM 1684 O O . GLN A 1 198 ? 6.271 7.720 -6.421 1.00 93.88 198 GLN A O 1
ATOM 1689 N N . ARG A 1 199 ? 8.098 8.834 -7.125 1.00 94.81 199 ARG A N 1
ATOM 1690 C CA . ARG A 1 199 ? 8.475 9.336 -5.794 1.00 94.81 199 ARG A CA 1
ATOM 1691 C C . ARG A 1 199 ? 7.425 10.297 -5.244 1.00 94.81 199 ARG A C 1
ATOM 1693 O O . ARG A 1 199 ? 7.027 10.152 -4.089 1.00 94.81 199 ARG A O 1
ATOM 1700 N N . ASP A 1 200 ? 6.932 11.216 -6.067 1.00 95.88 200 ASP A N 1
ATOM 1701 C CA . ASP A 1 200 ? 5.892 12.166 -5.672 1.00 95.88 200 ASP A CA 1
ATOM 1702 C C . ASP A 1 200 ? 4.570 11.469 -5.360 1.00 95.88 200 ASP A C 1
ATOM 1704 O O . ASP A 1 200 ? 3.931 11.772 -4.348 1.00 95.88 200 ASP A O 1
ATOM 1708 N N . ARG A 1 201 ? 4.177 10.486 -6.176 1.00 95.31 201 ARG A N 1
ATOM 1709 C CA . ARG A 1 201 ? 3.006 9.651 -5.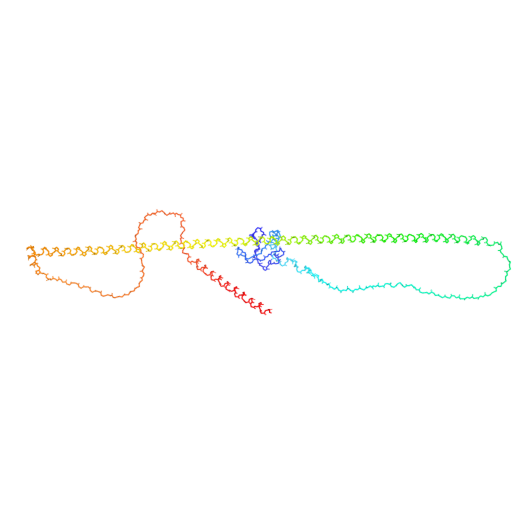901 1.00 95.31 201 ARG A CA 1
ATOM 1710 C C . ARG A 1 201 ? 3.144 8.927 -4.564 1.00 95.31 201 ARG A C 1
ATOM 1712 O O . ARG A 1 201 ? 2.235 9.002 -3.743 1.00 95.31 201 ARG A O 1
ATOM 1719 N N . LYS A 1 202 ? 4.290 8.288 -4.320 1.00 95.12 202 LYS A N 1
ATOM 1720 C CA . LYS A 1 202 ? 4.556 7.580 -3.064 1.00 95.12 202 LYS A CA 1
ATOM 1721 C C . LYS A 1 202 ? 4.506 8.524 -1.859 1.00 95.12 202 LYS A C 1
ATOM 1723 O O . LYS A 1 202 ? 3.890 8.193 -0.853 1.00 95.12 202 LYS A O 1
ATOM 1728 N N . ARG A 1 203 ? 5.078 9.727 -1.978 1.00 95.62 203 ARG A N 1
ATOM 1729 C CA . ARG A 1 203 ? 5.031 10.753 -0.926 1.00 95.62 203 ARG A CA 1
ATOM 1730 C C . ARG A 1 203 ? 3.599 11.197 -0.612 1.00 95.62 203 ARG A C 1
ATOM 1732 O O . ARG A 1 203 ? 3.271 11.391 0.555 1.00 95.62 203 ARG A O 1
ATOM 1739 N N . ARG A 1 204 ? 2.739 11.350 -1.627 1.00 95.31 204 ARG A N 1
ATOM 1740 C CA . ARG A 1 204 ? 1.313 11.673 -1.426 1.00 95.31 204 ARG A CA 1
ATOM 1741 C C . ARG A 1 204 ? 0.567 10.536 -0.729 1.00 95.31 204 ARG A C 1
ATOM 1743 O O . ARG A 1 204 ? -0.186 10.798 0.202 1.00 95.31 204 ARG A O 1
ATOM 1750 N N . GLU A 1 205 ? 0.804 9.294 -1.148 1.00 94.50 205 GLU A N 1
ATOM 1751 C CA . GLU A 1 205 ? 0.210 8.106 -0.518 1.00 94.50 205 GLU A CA 1
ATOM 1752 C C . GLU A 1 205 ? 0.639 7.982 0.959 1.00 94.50 205 GLU A C 1
ATOM 1754 O O . GLU A 1 205 ? -0.200 7.736 1.824 1.00 94.50 205 GLU A O 1
ATOM 1759 N N . GLU A 1 206 ? 1.914 8.233 1.278 1.00 95.56 206 GLU A N 1
ATOM 1760 C CA . GLU A 1 206 ? 2.422 8.254 2.659 1.00 95.56 206 GLU A CA 1
ATOM 1761 C C . GLU A 1 206 ? 1.744 9.341 3.513 1.00 95.56 206 GLU A C 1
ATOM 1763 O O . GLU A 1 206 ? 1.295 9.056 4.625 1.00 95.56 206 GLU A O 1
ATOM 1768 N N . GLN A 1 207 ? 1.591 10.560 2.982 1.00 94.12 207 GLN A N 1
ATOM 1769 C CA . GLN A 1 207 ? 0.883 11.648 3.671 1.00 94.12 207 GLN A CA 1
ATOM 1770 C C . GLN A 1 207 ? -0.598 11.327 3.914 1.00 94.12 207 GLN A C 1
ATOM 1772 O O . GLN A 1 207 ? -1.145 11.670 4.963 1.00 94.12 207 GLN A O 1
ATOM 1777 N N . GLU A 1 208 ? -1.265 10.670 2.964 1.00 96.00 208 GLU A N 1
ATOM 1778 C CA . GLU A 1 208 ? -2.665 10.274 3.121 1.00 96.00 208 GLU A CA 1
ATOM 1779 C C . GLU A 1 208 ? -2.832 9.212 4.217 1.00 96.00 208 GLU A C 1
ATOM 1781 O O . GLU A 1 208 ? -3.748 9.305 5.040 1.00 96.00 208 GLU A O 1
ATOM 1786 N N . ILE A 1 209 ? -1.932 8.226 4.268 1.00 93.38 209 ILE A N 1
ATOM 1787 C CA . ILE A 1 209 ? -1.918 7.205 5.324 1.00 93.38 209 ILE A CA 1
ATOM 1788 C C . ILE A 1 209 ? -1.698 7.858 6.692 1.00 93.38 209 ILE A C 1
ATOM 1790 O O . ILE A 1 209 ? -2.447 7.571 7.625 1.00 93.38 209 ILE A O 1
ATOM 1794 N N . GLU A 1 210 ? -0.742 8.782 6.807 1.00 96.19 210 GLU A N 1
ATOM 1795 C CA . GLU A 1 210 ? -0.474 9.497 8.058 1.00 96.19 210 GLU A CA 1
ATOM 1796 C C . GLU A 1 210 ? -1.699 10.291 8.543 1.00 96.19 210 GLU A C 1
ATOM 1798 O O . GLU A 1 210 ? -2.049 10.247 9.726 1.00 96.19 210 GLU A O 1
ATOM 1803 N N . GLN A 1 211 ? -2.414 10.965 7.635 1.00 95.25 211 GLN A N 1
ATOM 1804 C CA . GLN A 1 211 ? -3.653 11.668 7.978 1.00 95.25 211 GLN A CA 1
ATOM 1805 C C . GLN A 1 211 ? -4.765 10.717 8.434 1.00 95.25 211 GLN A C 1
ATOM 1807 O O . GLN A 1 211 ? -5.489 11.031 9.382 1.00 95.25 211 GLN A O 1
ATOM 1812 N N . ARG A 1 212 ? -4.914 9.557 7.781 1.00 94.56 212 ARG A N 1
ATOM 1813 C CA . ARG A 1 212 ? -5.892 8.534 8.187 1.00 94.56 212 ARG A CA 1
ATOM 1814 C C . ARG A 1 212 ? -5.565 7.970 9.567 1.00 94.56 212 ARG A C 1
ATOM 1816 O O . ARG A 1 212 ? -6.461 7.855 10.400 1.00 94.56 212 ARG A O 1
ATOM 1823 N N . ASP A 1 213 ? -4.295 7.681 9.832 1.00 95.44 213 ASP A N 1
ATOM 1824 C CA . ASP A 1 213 ? -3.844 7.187 11.132 1.00 95.44 213 ASP A CA 1
ATOM 1825 C C . ASP A 1 213 ? -4.040 8.228 12.234 1.00 95.44 213 ASP A C 1
ATOM 1827 O O . ASP A 1 213 ? -4.490 7.887 13.331 1.00 95.44 213 ASP A O 1
ATOM 1831 N N . ARG A 1 214 ? -3.770 9.506 11.944 1.00 96.06 214 ARG A N 1
ATOM 1832 C CA . ARG A 1 214 ? -4.052 10.605 12.870 1.00 96.06 214 ARG A CA 1
ATOM 1833 C C . ARG A 1 214 ? -5.540 10.686 13.212 1.00 96.06 214 ARG A C 1
ATOM 1835 O O . ARG A 1 214 ? -5.873 10.684 14.393 1.00 96.06 214 ARG A O 1
ATOM 1842 N N . LYS A 1 215 ? -6.425 10.678 12.208 1.00 95.88 215 LYS A N 1
ATOM 1843 C CA . LYS A 1 215 ? -7.883 10.687 12.427 1.00 95.88 215 LYS A CA 1
ATOM 1844 C C . LYS A 1 215 ? -8.340 9.500 13.268 1.00 95.88 215 LYS A C 1
ATOM 1846 O O . LYS A 1 215 ? -9.089 9.676 14.219 1.00 95.88 215 LYS A O 1
ATOM 1851 N N . ARG A 1 216 ? -7.831 8.300 12.978 1.00 95.31 216 ARG A N 1
ATOM 1852 C CA . ARG A 1 216 ? -8.161 7.092 13.744 1.00 95.31 216 ARG A CA 1
ATOM 1853 C C . ARG A 1 216 ? -7.732 7.194 15.212 1.00 95.31 216 ARG A C 1
ATOM 1855 O O . ARG A 1 216 ? -8.449 6.712 16.083 1.00 95.31 216 ARG A O 1
ATOM 1862 N N . ARG A 1 217 ? -6.575 7.802 15.501 1.00 94.94 217 ARG A N 1
ATOM 1863 C CA . ARG A 1 217 ? -6.129 8.050 16.885 1.00 94.94 217 ARG A CA 1
ATOM 1864 C C . ARG A 1 217 ? -7.029 9.059 17.593 1.00 94.94 217 ARG A C 1
ATOM 1866 O O . ARG A 1 217 ? -7.421 8.807 18.725 1.00 94.94 217 ARG A O 1
ATOM 1873 N N . GLU A 1 218 ? -7.381 10.153 16.921 1.00 95.81 218 GLU A N 1
ATOM 1874 C CA . GLU A 1 218 ? -8.293 11.172 17.458 1.00 95.81 218 GLU A CA 1
ATOM 1875 C C . GLU A 1 218 ? -9.688 10.578 17.747 1.00 95.81 218 GLU A C 1
ATOM 1877 O O . GLU A 1 218 ? -10.255 10.819 18.812 1.00 95.81 218 GLU A O 1
ATOM 1882 N N . GLU A 1 219 ? -10.217 9.725 16.863 1.00 96.62 219 GLU A N 1
ATOM 1883 C CA . GLU A 1 219 ? -11.475 8.994 17.083 1.00 96.62 219 GLU A CA 1
ATOM 1884 C C . GLU A 1 219 ? -11.403 8.056 18.295 1.00 96.62 219 GLU A C 1
ATOM 1886 O O . GLU A 1 219 ? -12.309 8.056 19.129 1.00 96.62 219 GLU A O 1
ATOM 1891 N N . GLN A 1 220 ? -10.316 7.289 18.431 1.00 93.44 220 GLN A N 1
ATOM 1892 C CA . GLN A 1 220 ? -10.106 6.412 19.586 1.00 93.44 220 GLN A CA 1
ATOM 1893 C C . GLN A 1 220 ? -10.004 7.197 20.896 1.00 93.44 220 GLN A C 1
ATOM 1895 O O . GLN A 1 220 ? -10.545 6.764 21.912 1.00 93.44 220 GLN A O 1
ATOM 1900 N N . GLU A 1 221 ? -9.337 8.350 20.887 1.00 97.00 221 GLU A N 1
ATOM 1901 C CA . GLU A 1 221 ? -9.235 9.214 22.061 1.00 97.00 221 GLU A CA 1
ATOM 1902 C C . GLU A 1 221 ? -10.605 9.787 22.452 1.00 97.00 221 GLU A C 1
ATOM 1904 O O . GLU A 1 221 ? -10.980 9.763 23.624 1.00 97.00 221 GLU A O 1
ATOM 1909 N N . MET A 1 222 ? -11.397 10.239 21.477 1.00 95.38 222 MET A N 1
ATOM 1910 C CA . MET A 1 222 ? -12.761 10.714 21.722 1.00 95.38 222 MET A CA 1
ATOM 1911 C C . MET A 1 222 ? -13.672 9.607 22.256 1.00 95.38 222 MET A C 1
ATOM 1913 O O . MET A 1 222 ? -14.467 9.847 23.167 1.00 95.38 222 MET A O 1
ATOM 1917 N N . GLU A 1 223 ? -13.541 8.385 21.739 1.00 97.00 223 GLU A N 1
ATOM 1918 C CA . GLU A 1 223 ? -14.275 7.230 22.248 1.00 97.00 223 GLU A CA 1
ATOM 1919 C C . GLU A 1 223 ? -13.874 6.898 23.693 1.00 97.00 223 GLU A C 1
ATOM 1921 O O . GLU A 1 223 ? -14.743 6.660 24.532 1.00 97.00 223 GLU A O 1
ATOM 1926 N N . GLN A 1 224 ? -12.578 6.940 24.017 1.00 95.31 224 GLN A N 1
ATOM 1927 C CA . GLN A 1 224 ? -12.094 6.748 25.387 1.00 95.31 224 GLN A CA 1
ATOM 1928 C C . GLN A 1 224 ? -12.636 7.819 26.335 1.00 95.31 224 GLN A C 1
ATOM 1930 O O . GLN A 1 224 ? -13.177 7.472 27.383 1.00 95.31 224 GLN A O 1
ATOM 1935 N N . ARG A 1 225 ? -12.585 9.098 25.942 1.00 96.56 225 ARG A N 1
ATOM 1936 C CA . ARG A 1 225 ? -13.159 10.203 26.728 1.00 96.56 225 ARG A CA 1
ATOM 1937 C C . ARG A 1 225 ? -14.660 10.027 26.947 1.00 96.56 225 ARG A C 1
ATOM 1939 O O . ARG A 1 225 ? -15.152 10.277 28.043 1.00 96.56 225 ARG A O 1
ATOM 1946 N N . LYS A 1 226 ? -15.396 9.568 25.930 1.00 98.00 226 LYS A N 1
ATOM 1947 C CA . LYS A 1 226 ? -16.833 9.285 26.052 1.00 98.00 226 LYS A CA 1
ATOM 1948 C C . LYS A 1 226 ? -17.101 8.165 27.060 1.00 98.00 226 LYS A C 1
ATOM 1950 O O . LYS A 1 226 ? -17.961 8.328 27.920 1.00 98.00 226 LYS A O 1
ATOM 1955 N N . ARG A 1 227 ? -16.346 7.064 26.987 1.00 96.06 227 ARG A N 1
ATOM 1956 C CA . ARG A 1 227 ? -16.444 5.950 27.947 1.00 96.06 227 ARG A CA 1
ATOM 1957 C C . ARG A 1 227 ? -16.095 6.396 29.367 1.00 96.06 227 ARG A C 1
ATOM 1959 O O . ARG A 1 227 ? -16.766 6.003 30.312 1.00 96.06 227 ARG A O 1
ATOM 1966 N N . GLU A 1 228 ? -15.074 7.234 29.527 1.00 97.38 228 GLU A N 1
ATOM 1967 C CA . GLU A 1 228 ? -14.687 7.778 30.832 1.00 97.38 228 GLU A CA 1
ATOM 1968 C C . GLU A 1 228 ? -15.788 8.666 31.432 1.00 97.38 228 GLU A C 1
ATOM 1970 O O . GLU A 1 228 ? -16.122 8.531 32.610 1.00 97.38 228 GLU A O 1
ATOM 1975 N N . MET A 1 229 ? -16.401 9.528 30.617 1.00 97.19 229 MET A N 1
ATOM 1976 C CA . MET A 1 229 ? -17.543 10.350 31.029 1.00 97.19 229 MET A CA 1
ATOM 1977 C C . MET A 1 229 ? -18.741 9.499 31.464 1.00 97.19 229 MET A C 1
ATOM 1979 O O . MET A 1 229 ? -19.336 9.776 32.503 1.00 97.19 229 MET A O 1
ATOM 1983 N N . GLU A 1 230 ? -19.057 8.440 30.717 1.00 97.88 230 GLU A N 1
ATOM 1984 C CA . GLU A 1 230 ? -20.137 7.505 31.052 1.00 97.88 230 GLU A CA 1
ATOM 1985 C C . GLU A 1 230 ? -19.869 6.772 32.377 1.00 97.88 230 GLU A C 1
ATOM 1987 O O . GLU A 1 230 ? -20.751 6.669 33.230 1.00 97.88 230 GLU A O 1
ATOM 1992 N N . ILE A 1 231 ? -18.630 6.322 32.608 1.00 96.94 231 ILE A N 1
ATOM 1993 C CA . ILE A 1 231 ? -18.233 5.701 33.881 1.00 96.94 231 ILE A CA 1
ATOM 1994 C C . ILE A 1 231 ? -18.411 6.686 35.042 1.00 96.94 231 ILE A C 1
ATOM 1996 O O . ILE A 1 231 ? -18.980 6.318 36.073 1.00 96.94 231 ILE A O 1
ATOM 2000 N N . ARG A 1 232 ? -17.975 7.940 34.870 1.00 97.88 232 ARG A N 1
ATOM 2001 C CA . ARG A 1 232 ? -18.130 8.991 35.885 1.00 97.88 232 ARG A CA 1
ATOM 2002 C C . ARG A 1 232 ? -19.604 9.261 36.198 1.00 97.88 232 ARG A C 1
ATOM 2004 O O . ARG A 1 232 ? -19.959 9.421 37.364 1.00 97.88 232 ARG A O 1
ATOM 2011 N N . GLU A 1 233 ? -20.469 9.281 35.188 1.00 97.75 233 GLU A N 1
ATOM 2012 C CA . GLU A 1 233 ? -21.914 9.463 35.366 1.00 97.75 233 GLU A CA 1
ATOM 2013 C C . GLU A 1 233 ? -22.551 8.291 36.132 1.00 97.75 233 GLU A C 1
ATOM 2015 O O . GLU A 1 233 ? -23.322 8.493 37.077 1.00 97.75 233 GLU A O 1
ATOM 2020 N N . ILE A 1 234 ? -22.176 7.053 35.792 1.00 96.75 234 ILE A N 1
ATOM 2021 C CA . ILE A 1 234 ? -22.622 5.852 36.510 1.00 96.75 234 ILE A CA 1
ATOM 2022 C C . ILE A 1 234 ? -22.185 5.905 37.978 1.00 96.75 234 ILE A C 1
ATOM 2024 O O . ILE A 1 234 ? -22.970 5.565 38.868 1.00 96.75 234 ILE A O 1
ATOM 2028 N N . GLU A 1 235 ? -20.951 6.324 38.252 1.00 97.62 235 GLU A N 1
ATOM 2029 C CA . GLU A 1 235 ? -20.424 6.435 39.611 1.00 97.62 235 GLU A CA 1
ATOM 2030 C C . GLU A 1 235 ? -21.176 7.490 40.432 1.00 97.62 235 GLU A C 1
ATOM 2032 O O . GLU A 1 235 ? -21.637 7.183 41.534 1.00 97.62 235 GLU A O 1
ATOM 2037 N N . GLN A 1 236 ? -21.416 8.676 39.867 1.00 97.44 236 GLN A N 1
ATOM 2038 C CA . GLN A 1 236 ? -22.222 9.721 40.509 1.00 97.44 236 GLN A CA 1
ATOM 2039 C C . GLN A 1 236 ? -23.651 9.249 40.803 1.00 97.44 236 GLN A C 1
ATOM 2041 O O . GLN A 1 236 ? -24.181 9.487 41.889 1.00 97.44 236 GLN A O 1
ATOM 2046 N N . SER A 1 237 ? -24.274 8.530 39.867 1.00 97.62 237 SER A N 1
ATOM 2047 C CA . SER A 1 237 ? -25.609 7.952 40.056 1.00 97.62 237 SER A CA 1
ATOM 2048 C C . SER A 1 237 ? -25.627 6.901 41.173 1.00 97.62 237 SER A C 1
ATOM 2050 O O . SER A 1 237 ? -26.522 6.896 42.025 1.00 97.62 237 SER A O 1
ATOM 2052 N N . ARG A 1 238 ? -24.604 6.037 41.237 1.00 97.00 238 ARG A N 1
ATOM 2053 C CA . ARG A 1 238 ? -24.434 5.060 42.326 1.00 97.00 238 ARG A CA 1
ATOM 2054 C C . ARG A 1 238 ? -24.232 5.743 43.673 1.00 97.00 238 ARG A C 1
ATOM 2056 O O . ARG A 1 238 ? -24.820 5.304 44.659 1.00 97.00 238 ARG A O 1
ATOM 2063 N N . GLU A 1 239 ? -23.429 6.799 43.728 1.00 97.31 239 GLU A N 1
ATOM 2064 C CA . GLU A 1 239 ? -23.194 7.559 44.954 1.00 97.31 239 GLU A CA 1
ATOM 2065 C C . GLU A 1 239 ? -24.470 8.263 45.427 1.00 97.31 239 GLU A C 1
ATOM 2067 O O . GLU A 1 239 ? -24.823 8.170 46.602 1.00 97.31 239 GLU A O 1
ATOM 2072 N N . LYS A 1 240 ? -25.226 8.873 44.508 1.00 97.88 240 LYS A N 1
ATOM 2073 C CA . LYS A 1 240 ? -26.527 9.478 44.810 1.00 97.88 240 LYS A CA 1
ATOM 2074 C C . LYS A 1 240 ? -27.504 8.454 45.394 1.00 97.88 240 LYS A C 1
ATOM 2076 O O . LYS A 1 240 ? -28.065 8.699 46.456 1.00 97.88 240 LYS A O 1
ATOM 2081 N N . ARG A 1 241 ? -27.632 7.271 44.778 1.00 97.25 241 ARG A N 1
ATOM 2082 C CA . ARG A 1 241 ? -28.469 6.175 45.307 1.00 97.25 241 ARG A CA 1
ATOM 2083 C C . ARG A 1 241 ? -28.019 5.709 46.692 1.00 97.25 241 ARG A C 1
ATOM 2085 O O . ARG A 1 241 ? -28.861 5.424 47.539 1.00 97.25 241 ARG A O 1
ATOM 2092 N N . LYS A 1 242 ? -26.706 5.630 46.940 1.00 98.06 242 LYS A N 1
ATOM 2093 C CA . LYS A 1 242 ? -26.169 5.305 48.272 1.00 98.06 242 LYS A CA 1
ATOM 2094 C C . LYS A 1 242 ? -26.549 6.370 49.303 1.00 98.06 242 LYS A C 1
ATOM 2096 O O . LYS A 1 242 ? -26.983 6.002 50.388 1.00 98.06 242 LYS A O 1
ATOM 2101 N N . ARG A 1 243 ? -26.434 7.661 48.968 1.00 97.12 243 ARG A N 1
ATOM 2102 C CA . ARG A 1 243 ? -26.843 8.766 49.855 1.00 97.12 243 ARG A CA 1
ATOM 2103 C C . ARG A 1 243 ? -28.339 8.720 50.161 1.00 97.12 243 ARG A C 1
ATOM 2105 O O . ARG A 1 243 ? -28.704 8.750 51.327 1.00 97.12 243 ARG A O 1
ATOM 2112 N N . GLU A 1 244 ? -29.182 8.545 49.145 1.00 97.44 244 GLU A N 1
ATOM 2113 C CA . GLU A 1 244 ? -30.638 8.407 49.318 1.00 97.44 244 GLU A CA 1
ATOM 2114 C C . GLU A 1 244 ? -31.005 7.202 50.200 1.00 97.44 244 GLU A C 1
ATOM 2116 O O . GLU A 1 244 ? -31.933 7.265 51.005 1.00 97.44 244 GLU A O 1
ATOM 2121 N N . MET A 1 245 ? -30.281 6.086 50.067 1.00 97.75 245 MET A N 1
ATOM 2122 C CA . MET A 1 245 ? -30.483 4.907 50.911 1.00 97.75 245 MET A CA 1
ATOM 2123 C C . MET A 1 245 ? -30.083 5.170 52.371 1.00 97.75 245 MET A C 1
ATOM 2125 O O . MET A 1 245 ? -30.836 4.812 53.275 1.00 97.75 245 MET A O 1
ATOM 2129 N N . MET A 1 246 ? -28.945 5.830 52.603 1.00 96.75 246 MET A N 1
ATOM 2130 C CA . MET A 1 246 ? -28.495 6.213 53.947 1.00 96.75 246 MET A CA 1
ATOM 2131 C C . MET A 1 246 ? -29.458 7.198 54.613 1.00 96.75 246 MET A C 1
ATOM 2133 O O . MET A 1 246 ? -29.835 7.003 55.763 1.00 96.75 246 MET A O 1
ATOM 2137 N N . GLU A 1 247 ? -29.933 8.199 53.875 1.00 97.75 247 GLU A N 1
ATOM 2138 C CA . GLU A 1 247 ? -30.912 9.168 54.372 1.00 97.75 247 GLU A CA 1
ATOM 2139 C C . GLU A 1 247 ? -32.239 8.492 54.753 1.00 97.75 247 GLU A C 1
ATOM 2141 O O . GLU A 1 247 ? -32.831 8.797 55.790 1.00 97.75 247 GLU A O 1
ATOM 2146 N N . LYS A 1 248 ? -32.701 7.513 53.960 1.00 97.94 248 LYS A N 1
ATOM 2147 C CA . LYS A 1 248 ? -33.867 6.692 54.324 1.00 97.94 248 LYS A CA 1
ATOM 2148 C C . LYS A 1 248 ? -33.634 5.927 55.623 1.00 97.94 248 LYS A C 1
ATOM 2150 O O . LYS A 1 248 ? -34.524 5.922 56.469 1.00 97.94 248 LYS A O 1
ATOM 2155 N N . TYR A 1 249 ? -32.462 5.316 55.790 1.00 96.31 249 TYR A N 1
ATOM 2156 C CA . TYR A 1 249 ? -32.110 4.581 57.005 1.00 96.31 249 TYR A CA 1
ATOM 2157 C C . TYR A 1 249 ? -32.088 5.494 58.244 1.00 96.31 249 TYR A C 1
ATOM 2159 O O . TYR A 1 249 ? -32.697 5.179 59.269 1.00 96.31 249 TYR A O 1
ATOM 2167 N N . GLU A 1 250 ? -31.471 6.671 58.137 1.00 96.56 250 GLU A N 1
ATOM 2168 C CA . GLU A 1 250 ? -31.453 7.675 59.206 1.00 96.56 250 GLU A CA 1
ATOM 2169 C C . GLU A 1 250 ? -32.862 8.163 59.564 1.00 96.56 250 GLU A C 1
ATOM 2171 O O . GLU A 1 250 ? -33.215 8.226 60.743 1.00 96.56 250 GLU A O 1
ATOM 2176 N N . ASN A 1 251 ? -33.705 8.432 58.564 1.00 97.31 251 ASN A N 1
ATOM 2177 C CA . ASN A 1 251 ? -35.098 8.818 58.785 1.00 97.31 251 ASN A CA 1
ATOM 2178 C C . ASN A 1 251 ? -35.907 7.707 59.470 1.00 97.31 251 ASN A C 1
ATOM 2180 O O . ASN A 1 251 ? -36.696 7.995 60.372 1.00 97.31 251 ASN A O 1
ATOM 2184 N N . THR A 1 252 ? -35.703 6.439 59.093 1.00 95.94 252 THR A N 1
ATOM 2185 C CA . THR A 1 252 ? -36.367 5.312 59.769 1.00 95.94 252 THR A CA 1
ATOM 2186 C C . THR A 1 252 ? -35.929 5.171 61.222 1.00 95.94 252 THR A C 1
ATOM 2188 O O . THR A 1 252 ? -36.781 4.971 62.087 1.00 95.94 252 THR A O 1
ATOM 2191 N N . ASN A 1 253 ? -34.638 5.355 61.517 1.00 96.25 253 ASN A N 1
ATOM 2192 C CA . ASN A 1 253 ? -34.139 5.331 62.892 1.00 96.25 253 ASN A CA 1
ATOM 2193 C C . ASN A 1 253 ? -34.714 6.487 63.714 1.00 96.25 253 ASN A C 1
ATOM 2195 O O . ASN A 1 253 ? -35.204 6.261 64.817 1.00 96.25 253 ASN A O 1
ATOM 2199 N N . ARG A 1 254 ? -34.765 7.702 63.151 1.00 96.62 254 ARG A N 1
ATOM 2200 C CA . ARG A 1 254 ? -35.376 8.865 63.811 1.00 96.62 254 ARG A CA 1
ATOM 2201 C C . ARG A 1 254 ? -36.854 8.627 64.146 1.00 96.62 254 ARG A C 1
ATOM 2203 O O . ARG A 1 254 ? -37.292 8.943 65.248 1.00 96.62 254 ARG A O 1
ATOM 2210 N N . LEU A 1 255 ? -37.621 8.037 63.225 1.00 96.81 255 LEU A N 1
ATOM 2211 C CA . LEU A 1 255 ? -39.030 7.684 63.455 1.00 96.81 255 LEU A CA 1
ATOM 2212 C C . LEU A 1 255 ? -39.203 6.619 64.549 1.00 96.81 255 LEU A C 1
ATOM 2214 O O . LEU A 1 255 ? -40.163 6.685 65.323 1.00 96.81 255 LEU A O 1
ATOM 2218 N N . LEU A 1 256 ? -38.297 5.639 64.617 1.00 96.50 256 LEU A N 1
ATOM 2219 C CA . LEU A 1 256 ? -38.284 4.627 65.676 1.00 96.50 256 LEU A CA 1
ATOM 2220 C C . LEU A 1 256 ? -37.991 5.259 67.042 1.00 96.50 256 LEU A C 1
ATOM 2222 O O . LEU A 1 256 ? -38.730 5.002 67.990 1.00 96.50 256 LEU A O 1
ATOM 2226 N N . GLU A 1 257 ? -36.993 6.138 67.129 1.00 95.94 257 GLU A N 1
ATOM 2227 C CA . GLU A 1 257 ? -36.667 6.876 68.355 1.00 95.94 257 GLU A CA 1
ATOM 2228 C C . GLU A 1 257 ? -37.835 7.754 68.831 1.00 95.94 257 GLU A C 1
ATOM 2230 O O . GLU A 1 257 ? -38.185 7.737 70.012 1.00 95.94 257 GLU A O 1
ATOM 2235 N N . GLU A 1 258 ? -38.498 8.474 67.920 1.00 96.31 258 GLU A N 1
ATOM 2236 C CA . GLU A 1 258 ? -39.678 9.288 68.244 1.00 96.31 258 GLU A CA 1
ATOM 2237 C C . GLU A 1 258 ? -40.846 8.417 68.737 1.00 96.31 258 GLU A C 1
ATOM 2239 O O . GLU A 1 258 ? -41.549 8.759 69.694 1.00 96.31 258 GLU A O 1
ATOM 2244 N N . ARG A 1 259 ? -41.057 7.248 68.115 1.00 95.50 259 ARG A N 1
ATOM 2245 C CA . ARG A 1 259 ? -42.058 6.276 68.571 1.00 95.50 259 ARG A CA 1
ATOM 2246 C C . ARG A 1 259 ? -41.739 5.769 69.976 1.00 95.50 259 ARG A C 1
ATOM 2248 O O . ARG A 1 259 ? -42.639 5.745 70.814 1.00 95.50 259 ARG A O 1
ATOM 2255 N N . GLU A 1 260 ? -40.484 5.426 70.254 1.00 95.75 260 GLU A N 1
ATOM 2256 C CA . GLU A 1 260 ? -40.061 5.014 71.592 1.00 95.75 260 GLU A CA 1
ATOM 2257 C C . GLU A 1 260 ? -40.260 6.117 72.633 1.00 95.75 260 GLU A C 1
ATOM 2259 O O . GLU A 1 260 ? -40.712 5.829 73.743 1.00 95.75 260 GLU A O 1
ATOM 2264 N N . GLN A 1 261 ? -39.950 7.373 72.300 1.00 94.44 261 GLN A N 1
ATOM 2265 C CA . GLN A 1 261 ? -40.190 8.510 73.190 1.00 94.44 261 GLN A CA 1
ATOM 2266 C C . GLN A 1 261 ? -41.679 8.647 73.524 1.00 94.44 261 GLN A C 1
ATOM 2268 O O . GLN A 1 261 ? -42.031 8.679 74.705 1.00 94.44 261 GLN A O 1
ATOM 2273 N N . ARG A 1 262 ? -42.564 8.603 72.518 1.00 94.50 262 ARG A N 1
ATOM 2274 C CA . ARG A 1 262 ? -44.022 8.622 72.738 1.00 94.50 262 ARG A CA 1
ATOM 2275 C C . ARG A 1 262 ? -44.497 7.466 73.616 1.00 94.50 262 ARG A C 1
ATOM 2277 O O . ARG A 1 262 ? -45.365 7.653 74.469 1.00 94.50 262 ARG A O 1
ATOM 2284 N N . ASP A 1 263 ? -43.935 6.273 73.441 1.00 94.50 263 ASP A N 1
ATOM 2285 C CA . ASP A 1 263 ? -44.274 5.115 74.270 1.00 94.50 263 ASP A CA 1
ATOM 2286 C C . ASP A 1 263 ? -43.780 5.278 75.719 1.00 94.50 263 ASP A C 1
ATOM 2288 O O . ASP A 1 263 ? -44.486 4.891 76.658 1.00 94.50 263 ASP A O 1
ATOM 2292 N N . ARG A 1 264 ? -42.604 5.888 75.937 1.00 94.19 264 ARG A N 1
ATOM 2293 C CA . ARG A 1 264 ? -42.096 6.242 77.277 1.00 94.19 264 ARG A CA 1
ATOM 2294 C C . ARG A 1 264 ? -42.998 7.278 77.957 1.00 94.19 264 ARG A C 1
ATOM 2296 O O . ARG A 1 264 ? -43.370 7.077 79.113 1.00 94.19 264 ARG A O 1
ATOM 2303 N N . GLU A 1 265 ? -43.416 8.322 77.245 1.00 92.38 265 GLU A N 1
ATOM 2304 C CA . GLU A 1 265 ? -44.347 9.342 77.752 1.00 92.38 265 GLU A CA 1
ATOM 2305 C C . GLU A 1 265 ? -45.719 8.751 78.097 1.00 92.38 265 GLU A C 1
ATOM 2307 O O . GLU A 1 265 ? -46.242 8.988 79.188 1.00 92.38 265 GLU A O 1
ATOM 2312 N N . ARG A 1 266 ? -46.282 7.903 77.220 1.00 90.75 266 ARG A N 1
ATOM 2313 C CA . ARG A 1 266 ? -47.533 7.172 77.500 1.00 90.75 266 ARG A CA 1
ATOM 2314 C C . ARG A 1 266 ? -47.415 6.333 78.771 1.00 90.75 266 ARG A C 1
ATOM 2316 O O . ARG A 1 266 ? -48.322 6.362 79.607 1.00 90.75 266 ARG A O 1
ATOM 2323 N N . LYS A 1 267 ? -46.304 5.611 78.955 1.00 91.62 267 LYS A N 1
ATOM 2324 C CA . LYS A 1 267 ? -46.048 4.828 80.178 1.00 91.62 267 LYS A CA 1
ATOM 2325 C C . LYS A 1 267 ? -46.006 5.727 81.417 1.00 91.62 267 LYS A C 1
ATOM 2327 O O . LYS A 1 267 ? -46.728 5.438 82.371 1.00 91.62 267 LYS A O 1
ATOM 2332 N N . GLN A 1 268 ? -45.262 6.835 81.386 1.00 86.25 268 GLN A N 1
ATOM 2333 C CA . GLN A 1 268 ? -45.213 7.794 82.499 1.00 86.25 268 GLN A CA 1
ATOM 2334 C C . GLN A 1 268 ? -46.598 8.374 82.823 1.00 86.25 268 GLN A C 1
ATOM 2336 O O . GLN A 1 268 ? -47.019 8.374 83.981 1.00 86.25 268 GLN A O 1
ATOM 2341 N N . TYR A 1 269 ? -47.359 8.783 81.805 1.00 83.00 269 TYR A N 1
ATOM 2342 C CA . TYR A 1 269 ? -48.715 9.296 81.981 1.00 83.00 269 TYR A CA 1
ATOM 2343 C C . TYR A 1 269 ? -49.632 8.264 82.655 1.00 83.00 269 TYR A C 1
ATOM 2345 O O . TYR A 1 269 ? -50.261 8.563 83.670 1.00 83.00 269 TYR A O 1
ATOM 2353 N N . THR A 1 270 ? -49.661 7.017 82.170 1.00 81.44 270 THR A N 1
ATOM 2354 C CA . THR A 1 270 ? -50.481 5.959 82.794 1.00 81.44 270 THR A CA 1
ATOM 2355 C C . THR A 1 270 ? -50.063 5.646 84.232 1.00 81.44 270 THR A C 1
ATOM 2357 O O . THR A 1 270 ? -50.923 5.365 85.068 1.00 81.44 270 THR A O 1
ATOM 2360 N N . GLN A 1 271 ? -48.768 5.727 84.552 1.00 76.38 271 GLN A N 1
ATOM 2361 C CA . GLN A 1 271 ? -48.264 5.527 85.909 1.00 76.38 271 GLN A CA 1
ATOM 2362 C C . GLN A 1 271 ? -48.744 6.639 86.854 1.00 76.38 271 GLN A C 1
ATOM 2364 O O . GLN A 1 271 ? -49.241 6.334 87.937 1.00 76.38 271 GLN A O 1
ATOM 2369 N N . THR A 1 272 ? -48.692 7.905 86.424 1.00 74.56 272 THR A N 1
ATOM 2370 C CA . THR A 1 272 ? -49.207 9.040 87.217 1.00 74.56 272 THR A CA 1
ATOM 2371 C C . THR A 1 272 ? -50.727 9.026 87.389 1.00 74.56 272 THR A C 1
ATOM 2373 O O . THR A 1 272 ? -51.231 9.472 88.416 1.00 74.56 272 THR A O 1
ATOM 2376 N N . GLN A 1 273 ? -51.483 8.499 86.421 1.00 72.62 273 GLN A N 1
ATOM 2377 C CA . GLN A 1 273 ? -52.934 8.341 86.569 1.00 72.62 273 GLN A CA 1
ATOM 2378 C C . GLN A 1 273 ? -53.287 7.209 87.541 1.00 72.62 273 GLN A C 1
ATOM 2380 O O . GLN A 1 273 ? -54.150 7.387 88.397 1.00 72.62 273 GLN A O 1
ATOM 2385 N N . LYS A 1 274 ? -52.568 6.076 87.492 1.00 66.12 274 LYS A N 1
ATOM 2386 C CA . LYS A 1 274 ? -52.756 4.975 88.453 1.00 66.12 274 LYS A CA 1
ATOM 2387 C C . LYS A 1 274 ? -52.494 5.403 89.899 1.00 66.12 274 LYS A C 1
ATOM 2389 O O . LYS A 1 274 ? -53.240 4.995 90.785 1.00 66.12 274 LYS A O 1
ATOM 2394 N N . THR A 1 275 ? -51.476 6.227 90.158 1.00 60.72 275 THR A N 1
ATOM 2395 C CA . THR A 1 275 ? -51.207 6.724 91.521 1.00 60.72 275 THR A CA 1
ATOM 2396 C C . THR A 1 275 ? -52.276 7.703 92.011 1.00 60.72 275 THR A C 1
ATOM 2398 O O . THR A 1 275 ? -52.569 7.719 93.203 1.00 60.72 275 THR A O 1
ATOM 2401 N N . LYS A 1 276 ? -52.923 8.457 91.111 1.00 59.75 276 LYS A N 1
ATOM 2402 C CA . LYS A 1 276 ? -54.033 9.364 91.452 1.00 59.75 276 LYS A CA 1
ATOM 2403 C C . LYS A 1 276 ? -55.353 8.638 91.727 1.00 59.75 276 LYS A C 1
ATOM 2405 O O . LYS A 1 276 ? -56.086 9.052 92.617 1.00 59.75 276 LYS A O 1
ATOM 2410 N N . THR A 1 277 ? -55.660 7.548 91.020 1.00 54.41 277 THR A N 1
ATOM 2411 C CA . THR A 1 277 ? -56.903 6.779 91.242 1.00 54.41 277 THR A CA 1
ATOM 2412 C C . THR A 1 277 ? -56.790 5.750 92.371 1.00 54.41 277 THR A C 1
ATOM 2414 O O . THR A 1 277 ? -57.802 5.284 92.881 1.00 54.41 277 THR A O 1
ATOM 2417 N N . SER A 1 278 ? -55.571 5.386 92.783 1.00 50.53 278 SER A N 1
ATOM 2418 C CA . SER A 1 278 ? -55.328 4.384 93.830 1.00 50.53 278 SER A CA 1
ATOM 2419 C C . SER A 1 278 ? -55.541 4.894 95.259 1.00 50.53 278 SER A C 1
ATOM 2421 O O . SER A 1 278 ? -55.659 4.065 96.157 1.00 50.53 278 SER A O 1
ATOM 2423 N N . SER A 1 279 ? -55.560 6.208 95.510 1.00 53.31 279 SER A N 1
ATOM 2424 C CA . SER A 1 279 ? -55.616 6.724 96.889 1.00 53.31 279 SER A CA 1
ATOM 2425 C C . SER A 1 279 ? -57.029 7.009 97.409 1.00 53.31 279 SER A C 1
ATOM 2427 O O . SER A 1 279 ? -57.149 7.347 98.579 1.00 53.31 279 SER A O 1
ATOM 2429 N N . ASN A 1 280 ? -58.080 6.903 96.584 1.00 55.91 280 ASN A N 1
ATOM 2430 C CA . ASN A 1 280 ? -59.439 7.303 96.984 1.00 55.91 280 ASN A CA 1
ATOM 2431 C C . ASN A 1 280 ? -60.581 6.478 96.360 1.00 55.91 280 ASN A C 1
ATOM 2433 O O . ASN A 1 280 ? -61.735 6.879 96.480 1.00 55.91 280 ASN A O 1
ATOM 2437 N N . ASP A 1 281 ? -60.307 5.338 95.712 1.00 64.56 281 ASP A N 1
ATOM 2438 C CA . ASP A 1 281 ? -61.377 4.443 95.243 1.00 64.56 281 ASP A CA 1
ATOM 2439 C C . ASP A 1 281 ? -61.684 3.353 96.298 1.00 64.56 281 ASP A C 1
ATOM 2441 O O . ASP A 1 281 ? -60.914 2.385 96.416 1.00 64.56 281 ASP A O 1
ATOM 2445 N N . PRO A 1 282 ? -62.789 3.466 97.067 1.00 65.38 282 PRO A N 1
ATOM 2446 C CA . PRO A 1 282 ? -63.146 2.518 98.126 1.00 65.38 282 PRO A CA 1
ATOM 2447 C C . PRO A 1 282 ? -63.431 1.100 97.604 1.00 65.38 282 PRO A C 1
ATOM 2449 O O . PRO A 1 282 ? -63.390 0.143 98.376 1.00 65.38 282 PRO A O 1
ATOM 2452 N N . ILE A 1 283 ? -63.669 0.922 96.299 1.00 66.75 283 ILE A N 1
ATOM 2453 C CA . ILE A 1 283 ? -63.909 -0.396 95.690 1.00 66.75 283 ILE A CA 1
ATOM 2454 C C . ILE A 1 283 ? -62.599 -1.191 95.534 1.00 66.75 283 ILE A C 1
ATOM 2456 O O . ILE A 1 283 ? -62.610 -2.426 95.580 1.00 66.75 283 ILE A O 1
ATOM 2460 N N . SER A 1 284 ? -61.452 -0.516 95.397 1.00 62.44 284 SER A N 1
ATOM 2461 C CA . SER A 1 284 ? -60.145 -1.178 95.250 1.00 62.44 284 SER A CA 1
ATOM 2462 C C . SER A 1 284 ? -59.734 -1.968 96.503 1.00 62.44 284 SER A C 1
ATOM 2464 O O . SER A 1 284 ? -59.187 -3.066 96.379 1.00 62.44 284 SER A O 1
ATOM 2466 N N . TYR A 1 285 ? -60.106 -1.476 97.690 1.00 63.16 285 TYR A N 1
ATOM 2467 C CA . TYR A 1 285 ? -59.887 -2.128 98.985 1.00 63.16 285 TYR A CA 1
ATOM 2468 C C . TYR A 1 285 ? -60.583 -3.493 99.093 1.00 63.16 285 TYR A C 1
ATOM 2470 O O . TYR A 1 285 ? -60.054 -4.412 99.705 1.00 63.16 285 TYR A O 1
ATOM 2478 N N . TYR A 1 286 ? -61.739 -3.676 98.449 1.00 59.56 286 TYR A N 1
ATOM 2479 C CA . TYR A 1 286 ? -62.481 -4.941 98.511 1.00 59.56 286 TYR A CA 1
ATOM 2480 C C . TYR A 1 286 ? -61.998 -5.995 97.503 1.00 59.56 286 TYR A C 1
ATOM 2482 O O . TYR A 1 286 ? -62.241 -7.188 97.691 1.00 59.56 286 TYR A O 1
ATOM 2490 N N . LYS A 1 287 ? -61.286 -5.603 96.436 1.00 62.00 287 LYS A N 1
ATOM 2491 C CA . LYS A 1 287 ? -60.759 -6.552 95.435 1.00 62.00 287 LYS A CA 1
ATOM 2492 C C . LYS A 1 287 ? -59.491 -7.284 95.887 1.00 62.00 287 LYS A C 1
ATOM 2494 O O . LYS A 1 287 ? -59.236 -8.378 95.382 1.00 62.00 287 LYS A O 1
ATOM 2499 N N . SER A 1 288 ? -58.722 -6.740 96.831 1.00 59.94 288 SER A N 1
ATOM 2500 C CA . SER A 1 288 ? -57.522 -7.399 97.378 1.00 59.94 288 SER A CA 1
ATOM 2501 C C . SER A 1 288 ? -57.844 -8.624 98.243 1.00 59.94 288 SER A C 1
ATOM 2503 O O . SER A 1 288 ? -57.004 -9.510 98.364 1.00 59.94 288 SER A O 1
ATOM 2505 N N . PHE A 1 289 ? -59.072 -8.746 98.756 1.00 58.38 289 PHE A N 1
ATOM 2506 C CA . PHE A 1 289 ? -59.506 -9.895 99.561 1.00 58.38 289 PHE A CA 1
ATOM 2507 C C . PHE A 1 289 ? -59.921 -11.131 98.745 1.00 58.38 289 PHE A C 1
ATOM 2509 O O . PHE A 1 289 ? -60.143 -12.190 99.320 1.00 58.38 289 PHE A O 1
ATOM 2516 N N . LYS A 1 290 ? -60.023 -11.041 97.410 1.00 55.75 290 LYS A N 1
ATOM 2517 C CA . LYS A 1 290 ? -60.556 -12.134 96.567 1.00 55.75 290 LYS A CA 1
ATOM 2518 C C . LYS A 1 290 ? -59.504 -12.976 95.833 1.00 55.75 290 LYS A C 1
ATOM 2520 O O . LYS A 1 290 ? -59.856 -13.710 94.914 1.00 55.75 290 LYS A O 1
ATOM 2525 N N . ARG A 1 291 ? -58.221 -12.860 96.191 1.00 54.06 291 ARG A N 1
ATOM 2526 C CA . ARG A 1 291 ? -57.116 -13.637 95.586 1.00 54.06 291 ARG A CA 1
ATOM 2527 C C . ARG A 1 291 ? -56.322 -14.451 96.606 1.00 54.06 291 ARG A C 1
ATOM 2529 O O . ARG A 1 291 ? -55.118 -14.633 96.454 1.00 54.06 291 ARG A O 1
ATOM 2536 N N . GLN A 1 292 ? -57.005 -14.938 97.631 1.00 51.72 292 GLN A N 1
ATOM 2537 C CA . GLN A 1 292 ? -56.508 -16.031 98.447 1.00 51.72 292 GLN A CA 1
ATOM 2538 C C . GLN A 1 292 ? -57.205 -17.299 97.945 1.00 51.72 292 GLN A C 1
ATOM 2540 O O . GLN A 1 292 ? -58.418 -17.304 97.763 1.00 51.72 292 GLN A O 1
ATOM 2545 N N . ASP A 1 293 ? -56.399 -18.318 97.667 1.00 51.94 293 ASP A N 1
ATOM 2546 C CA . ASP A 1 293 ? -56.794 -19.699 97.376 1.00 51.94 293 ASP A CA 1
ATOM 2547 C C . ASP A 1 293 ? -57.268 -19.986 95.943 1.00 51.94 293 ASP A C 1
ATOM 2549 O O . ASP A 1 293 ? -58.429 -19.822 95.608 1.00 51.94 293 ASP A O 1
ATOM 2553 N N . PHE A 1 294 ? -56.338 -20.438 95.091 1.00 52.97 294 PHE A N 1
ATOM 2554 C CA . PHE A 1 294 ? -56.470 -21.650 94.257 1.00 52.97 294 PHE A CA 1
ATOM 2555 C C . PHE A 1 294 ? -55.144 -21.905 93.513 1.00 52.97 294 PHE A C 1
ATOM 2557 O O . PHE A 1 294 ? -54.995 -21.650 92.322 1.00 52.97 294 PHE A O 1
ATOM 2564 N N . ASN A 1 295 ? -54.155 -22.424 94.247 1.00 54.91 295 ASN A N 1
ATOM 2565 C CA . ASN A 1 295 ? -53.051 -23.193 93.671 1.00 54.91 295 ASN A CA 1
ATOM 2566 C C . ASN A 1 295 ? -53.443 -24.679 93.692 1.00 54.91 295 ASN A C 1
ATOM 2568 O O . ASN A 1 295 ? -53.645 -25.217 94.782 1.00 54.91 295 ASN A O 1
ATOM 2572 N N . LYS A 1 296 ? -53.527 -25.328 92.519 1.00 45.00 296 LYS A N 1
ATOM 2573 C CA . LYS A 1 296 ? -53.321 -26.781 92.279 1.00 45.00 296 LYS A CA 1
ATOM 2574 C C . LYS A 1 296 ? -53.538 -27.085 90.783 1.00 45.00 296 LYS A C 1
ATOM 2576 O O . LYS A 1 296 ? -54.678 -27.101 90.341 1.00 45.00 296 LYS A O 1
ATOM 2581 N N . SER A 1 297 ? -52.478 -27.118 89.959 1.00 44.03 297 SER A N 1
ATOM 2582 C CA . SER A 1 297 ? -51.747 -28.335 89.496 1.00 44.03 297 SER A CA 1
ATOM 2583 C C . SER A 1 297 ? -52.199 -28.756 88.072 1.00 44.03 297 SER A C 1
ATOM 2585 O O . SER A 1 297 ? -53.296 -28.352 87.701 1.00 44.03 297 SER A O 1
ATOM 2587 N N . PRO A 1 298 ? -51.490 -29.614 87.291 1.00 55.50 298 PRO A N 1
ATOM 2588 C CA . PRO A 1 298 ? -50.085 -30.060 87.325 1.00 55.50 298 PRO A CA 1
ATOM 2589 C C . PRO A 1 298 ? -49.362 -30.072 85.936 1.00 55.50 298 PRO A C 1
ATOM 2591 O O . PRO A 1 298 ? -49.950 -29.830 84.889 1.00 55.50 298 PRO A O 1
ATOM 2594 N N . SER A 1 299 ? -48.059 -30.374 85.985 1.00 46.41 299 SER A N 1
ATOM 2595 C CA . SER A 1 299 ? -47.192 -31.074 85.010 1.00 46.41 299 SER A CA 1
ATOM 2596 C C . SER A 1 299 ? -47.676 -31.377 83.577 1.00 46.41 299 SER A C 1
ATOM 2598 O O . SER A 1 299 ? -48.579 -32.188 83.377 1.00 46.41 299 SER A O 1
ATOM 2600 N N . SER A 1 300 ? -46.871 -30.973 82.593 1.00 46.12 300 SER A N 1
ATOM 2601 C CA . SER A 1 300 ? -46.419 -31.907 81.553 1.00 46.12 300 SER A CA 1
ATOM 2602 C C . SER A 1 300 ? -45.034 -31.507 81.054 1.00 46.12 300 SER A C 1
ATOM 2604 O O . SER A 1 300 ? -44.828 -30.425 80.504 1.00 46.12 300 SER A O 1
ATOM 2606 N N . GLU A 1 301 ? -44.102 -32.409 81.314 1.00 46.59 301 GLU A N 1
ATOM 2607 C CA . GLU A 1 301 ? -42.751 -32.486 80.787 1.00 46.59 301 GLU A CA 1
ATOM 2608 C C . GLU A 1 301 ? -42.768 -32.504 79.252 1.00 46.59 301 GLU A C 1
ATOM 2610 O O . GLU A 1 301 ? -43.604 -33.170 78.647 1.00 46.59 301 GLU A O 1
ATOM 2615 N N . SER A 1 302 ? -41.814 -31.829 78.614 1.00 41.19 302 SER A N 1
ATOM 2616 C CA . SER A 1 302 ? -41.264 -32.298 77.339 1.00 41.19 302 SER A CA 1
ATOM 2617 C C . SER A 1 302 ? -39.891 -31.677 77.129 1.00 41.19 302 SER A C 1
ATOM 2619 O O . SER A 1 302 ? -39.730 -30.557 76.649 1.00 41.19 302 SER A O 1
ATOM 2621 N N . SER A 1 303 ? -38.900 -32.454 77.540 1.00 45.66 303 SER A N 1
ATOM 2622 C CA . SER A 1 303 ? -37.506 -32.388 77.137 1.00 45.66 303 SER A CA 1
ATOM 2623 C C . SER A 1 303 ? -37.337 -32.475 75.618 1.00 45.66 303 SER A C 1
ATOM 2625 O O . SER A 1 303 ? -37.884 -33.388 75.007 1.00 45.66 303 SER A O 1
ATOM 2627 N N . CYS A 1 304 ? -36.456 -31.656 75.050 1.00 33.59 304 CYS A N 1
ATOM 2628 C CA . CYS A 1 304 ? -35.456 -32.132 74.091 1.00 33.59 304 CYS A CA 1
ATOM 2629 C C . CYS A 1 304 ? -34.370 -31.068 73.891 1.00 33.59 304 CYS A C 1
ATOM 2631 O O . CYS A 1 304 ? -34.567 -30.038 73.253 1.00 33.59 304 CYS A O 1
ATOM 2633 N N . LEU A 1 305 ? -33.210 -31.363 74.476 1.00 44.66 305 LEU A N 1
ATOM 2634 C CA . LEU A 1 305 ? -31.902 -30.940 73.995 1.00 44.66 305 LEU A CA 1
ATOM 2635 C C . LEU A 1 305 ? -31.700 -31.498 72.579 1.00 44.66 305 LEU A C 1
ATOM 2637 O O . LEU A 1 305 ? -31.945 -32.684 72.384 1.00 44.66 305 LEU A O 1
ATOM 2641 N N . PHE A 1 306 ? -31.187 -30.699 71.645 1.00 37.31 306 PHE A N 1
ATOM 2642 C CA . PHE A 1 306 ? -30.151 -31.147 70.710 1.00 37.31 306 PHE A CA 1
ATOM 2643 C C . PHE A 1 306 ? -29.402 -29.931 70.158 1.00 37.31 306 PHE A C 1
ATOM 2645 O O . PHE A 1 306 ? -30.000 -28.965 69.687 1.00 37.31 306 PHE A O 1
ATOM 2652 N N . SER A 1 307 ? -28.084 -29.989 70.302 1.00 42.53 307 SER A N 1
ATOM 2653 C CA . SER A 1 307 ? -27.111 -29.038 69.780 1.00 42.53 307 SER A CA 1
ATOM 2654 C C . SER A 1 307 ? -26.835 -29.270 68.288 1.00 42.53 307 SER A C 1
ATOM 2656 O O . SER A 1 307 ? -27.104 -30.343 67.757 1.00 42.53 307 SER A O 1
ATOM 2658 N N . ASP A 1 308 ? -26.160 -28.273 67.716 1.00 34.06 308 ASP A N 1
ATOM 2659 C CA . ASP A 1 308 ? -25.129 -28.355 66.675 1.00 34.06 308 ASP A CA 1
ATOM 2660 C C . ASP A 1 308 ? -25.444 -28.097 65.191 1.00 34.06 308 ASP A C 1
ATOM 2662 O O . ASP A 1 308 ? -26.118 -28.833 64.482 1.00 34.06 308 ASP A O 1
ATOM 2666 N N . SER A 1 309 ? -24.681 -27.102 64.729 1.00 38.53 309 SER A N 1
ATOM 2667 C CA . SER A 1 309 ? -23.864 -27.083 63.517 1.00 38.53 309 SER A CA 1
ATOM 2668 C C . SER A 1 309 ? -24.523 -26.834 62.158 1.00 38.53 309 SER A C 1
ATOM 2670 O O . SER A 1 309 ? -25.197 -27.668 61.575 1.00 38.53 309 SER A O 1
ATOM 2672 N N . SER A 1 310 ? -24.085 -25.702 61.603 1.00 43.53 310 SER A N 1
ATOM 2673 C CA . SER A 1 310 ? -23.512 -25.553 60.264 1.00 43.53 310 SER A CA 1
ATOM 2674 C C . SER A 1 310 ? -24.378 -25.755 59.021 1.00 43.53 310 SER A C 1
ATOM 2676 O O . SER A 1 310 ? -25.077 -26.739 58.846 1.00 43.53 310 SER A O 1
ATOM 2678 N N . SER A 1 311 ? -24.055 -24.887 58.059 1.00 41.81 311 SER A N 1
ATOM 2679 C CA . SER A 1 311 ? -23.969 -25.210 56.637 1.00 41.81 311 SER A CA 1
ATOM 2680 C C . SER A 1 311 ? -25.282 -25.241 55.843 1.00 41.81 311 SER A C 1
ATOM 2682 O O . SER A 1 311 ? -25.927 -26.272 55.715 1.00 41.81 311 SER A O 1
ATOM 2684 N N . SER A 1 312 ? -25.444 -24.138 55.106 1.00 44.41 312 SER A N 1
ATOM 2685 C CA . SER A 1 312 ? -25.641 -24.123 53.647 1.00 44.41 312 SER A CA 1
ATOM 2686 C C . SER A 1 312 ? -27.039 -24.346 53.074 1.00 44.41 312 SER A C 1
ATOM 2688 O O . SER A 1 312 ? -27.826 -25.145 53.563 1.00 44.41 312 SER A O 1
ATOM 2690 N N . SER A 1 313 ? -27.207 -23.686 51.923 1.00 37.91 313 SER A N 1
ATOM 2691 C CA . SER A 1 313 ? -28.218 -23.877 50.880 1.00 37.91 313 SER A CA 1
ATOM 2692 C C . SER A 1 313 ? -29.551 -23.180 51.146 1.00 37.91 313 SER A C 1
ATOM 2694 O O . SER A 1 313 ? -30.268 -23.461 52.095 1.00 37.91 313 SER A O 1
ATOM 2696 N N . ASP A 1 314 ? -29.773 -22.070 50.441 1.00 44.34 314 ASP A N 1
ATOM 2697 C CA . ASP A 1 314 ? -30.430 -22.047 49.122 1.00 44.34 314 ASP A CA 1
ATOM 2698 C C . ASP A 1 314 ? -31.888 -22.462 49.255 1.00 44.34 314 ASP A C 1
ATOM 2700 O O . ASP A 1 314 ? -32.173 -23.638 49.464 1.00 44.34 314 ASP A O 1
ATOM 2704 N N . SER A 1 315 ? -32.801 -21.507 49.089 1.00 39.19 315 SER A N 1
ATOM 2705 C CA . SER A 1 315 ? -34.090 -21.742 48.437 1.00 39.19 315 SER A CA 1
ATOM 2706 C C . SER A 1 315 ? -34.758 -20.418 48.103 1.00 39.19 315 SER A C 1
ATOM 2708 O O . SER A 1 315 ? -35.029 -19.578 48.961 1.00 39.19 315 SER A O 1
ATOM 2710 N N . ASP A 1 316 ? -34.968 -20.285 46.805 1.00 40.78 316 ASP A N 1
ATOM 2711 C CA . ASP A 1 316 ? -35.834 -19.356 46.115 1.00 40.78 316 ASP A CA 1
ATOM 2712 C C . ASP A 1 316 ? -37.293 -19.353 46.614 1.00 40.78 316 ASP A C 1
ATOM 2714 O O . ASP A 1 316 ? -37.771 -20.332 47.183 1.00 40.78 316 ASP A O 1
ATOM 2718 N N . SER A 1 317 ? -37.969 -18.258 46.230 1.00 45.97 317 SER A N 1
ATOM 2719 C CA . SER A 1 317 ? -39.395 -18.151 45.849 1.00 45.97 317 SER A CA 1
ATOM 2720 C C . SER A 1 317 ? -40.439 -18.073 46.989 1.00 45.97 317 SER A C 1
ATOM 2722 O O . SER A 1 317 ? -40.296 -18.686 48.034 1.00 45.97 317 SER A O 1
ATOM 2724 N N . ASP A 1 318 ? -41.499 -17.255 46.963 1.00 43.97 318 ASP A N 1
ATOM 2725 C CA . ASP A 1 318 ? -42.271 -16.612 45.896 1.00 43.97 318 ASP A CA 1
ATOM 2726 C C . ASP A 1 318 ? -42.981 -15.342 46.419 1.00 43.97 318 ASP A C 1
ATOM 2728 O O . ASP A 1 318 ? -43.315 -15.258 47.602 1.00 43.97 318 ASP A O 1
ATOM 2732 N N . ASN A 1 319 ? -43.253 -14.381 45.522 1.00 42.75 319 ASN A N 1
ATOM 2733 C CA . ASN A 1 319 ? -44.566 -13.733 45.315 1.00 42.75 319 ASN A CA 1
ATOM 2734 C C . ASN A 1 319 ? -44.436 -12.305 44.775 1.00 42.75 319 ASN A C 1
ATOM 2736 O O . ASN A 1 319 ? -44.308 -11.333 45.519 1.00 42.75 319 ASN A O 1
ATOM 2740 N N . SER A 1 320 ? -44.586 -12.174 43.459 1.00 43.97 320 SER A N 1
ATOM 2741 C CA . SER A 1 320 ? -45.423 -11.125 42.872 1.00 43.97 320 SER A CA 1
ATOM 2742 C C . SER A 1 320 ? -45.890 -11.598 41.501 1.00 43.97 320 SER A C 1
ATOM 2744 O O . SER A 1 320 ? -45.182 -11.483 40.502 1.00 43.97 320 SER A O 1
ATOM 2746 N N . GLU A 1 321 ? -47.093 -12.173 41.502 1.00 50.28 321 GLU A N 1
ATOM 2747 C CA . GLU A 1 321 ? -47.950 -12.338 40.337 1.00 50.28 321 GLU A CA 1
ATOM 2748 C C . GLU A 1 321 ? -48.113 -10.993 39.619 1.00 50.28 321 GLU A C 1
ATOM 2750 O O . GLU A 1 321 ? -48.656 -10.034 40.164 1.00 50.28 321 GLU A O 1
ATOM 2755 N N . SER A 1 322 ? -47.684 -10.940 38.363 1.00 49.81 322 SER A N 1
ATOM 2756 C CA . SER A 1 322 ? -48.223 -10.007 37.382 1.00 49.81 322 SER A CA 1
ATOM 2757 C C . SER A 1 322 ? -48.498 -10.815 36.125 1.00 49.81 322 SER A C 1
ATOM 2759 O O . SER A 1 322 ? -47.584 -11.138 35.369 1.00 49.81 322 SER A O 1
ATOM 2761 N N . SER A 1 323 ? -49.767 -11.183 35.963 1.00 55.69 323 SER A N 1
ATOM 2762 C CA . SER A 1 323 ? -50.325 -11.735 34.731 1.00 55.69 323 SER A CA 1
ATOM 2763 C C . SER A 1 323 ? -50.041 -10.796 33.562 1.00 55.69 323 SER A C 1
ATOM 2765 O O . SER A 1 323 ? -50.580 -9.693 33.535 1.00 55.69 323 SER A O 1
ATOM 2767 N N . ASP A 1 324 ? -49.249 -11.249 32.592 1.00 58.53 324 ASP A N 1
ATOM 2768 C CA . ASP A 1 324 ? -49.453 -10.870 31.193 1.00 58.53 324 ASP A CA 1
ATOM 2769 C C . ASP A 1 324 ? -48.947 -11.999 30.283 1.00 58.53 324 ASP A C 1
ATOM 2771 O O . ASP A 1 324 ? -47.772 -12.109 29.923 1.00 58.53 324 ASP A O 1
ATOM 2775 N N . ASP A 1 325 ? -49.870 -12.920 30.025 1.00 62.09 325 ASP A N 1
ATOM 2776 C CA . ASP A 1 325 ? -49.716 -14.116 29.214 1.00 62.09 325 ASP A CA 1
ATOM 2777 C C . ASP A 1 325 ? -50.033 -13.778 27.752 1.00 62.09 325 ASP A C 1
ATOM 2779 O O . ASP A 1 325 ? -51.177 -13.849 27.309 1.00 62.09 325 ASP A O 1
ATOM 2783 N N . PHE A 1 326 ? -49.001 -13.404 26.994 1.00 54.50 326 PHE A N 1
ATOM 2784 C CA . PHE A 1 326 ? -48.988 -13.583 25.543 1.00 54.50 326 PHE A CA 1
ATOM 2785 C C . PHE A 1 326 ? -47.613 -14.104 25.101 1.00 54.50 326 PHE A C 1
ATOM 2787 O O . PHE A 1 326 ? -46.656 -13.331 24.982 1.00 54.50 326 PHE A O 1
ATOM 2794 N N . PRO A 1 327 ? -47.469 -15.413 24.820 1.00 52.19 327 PRO A N 1
ATOM 2795 C CA . PRO A 1 327 ? -46.248 -15.943 24.238 1.00 52.19 327 PRO A CA 1
ATOM 2796 C C . PRO A 1 327 ? -46.121 -15.451 22.793 1.00 52.19 327 PRO A C 1
ATOM 2798 O O . PRO A 1 327 ? -46.799 -15.934 21.888 1.00 52.19 327 PRO A O 1
ATOM 2801 N N . VAL A 1 328 ? -45.220 -14.494 22.561 1.00 53.41 328 VAL A N 1
ATOM 2802 C CA . VAL A 1 328 ? -44.816 -14.107 21.205 1.00 53.41 328 VAL A CA 1
ATOM 2803 C C . VAL A 1 328 ? -44.039 -15.280 20.585 1.00 53.41 328 VAL A C 1
ATOM 2805 O O . VAL A 1 328 ? -42.983 -15.660 21.109 1.00 53.41 328 VAL A O 1
ATOM 2808 N N . PRO A 1 329 ? -44.507 -15.874 19.474 1.00 52.03 329 PRO A N 1
ATOM 2809 C CA . PRO A 1 329 ? -43.781 -16.938 18.800 1.00 52.03 329 PRO A CA 1
ATOM 2810 C C . PRO A 1 329 ? -42.566 -16.325 18.090 1.00 52.03 329 PRO A C 1
ATOM 2812 O O . PRO A 1 329 ? -42.692 -15.757 17.010 1.00 52.03 329 PRO A O 1
ATOM 2815 N N . GLY A 1 330 ? -41.378 -16.405 18.702 1.00 53.91 330 GLY A N 1
ATOM 2816 C CA . GLY A 1 330 ? -40.143 -15.971 18.033 1.00 53.91 330 GLY A CA 1
ATOM 2817 C C . GLY A 1 330 ? -38.906 -15.680 18.884 1.00 53.91 330 GLY A C 1
ATOM 2818 O O . GLY A 1 330 ? -37.854 -15.412 18.310 1.00 53.91 330 GLY A O 1
ATOM 2819 N N . SER A 1 331 ? -38.964 -15.733 20.217 1.00 53.16 331 SER A N 1
ATOM 2820 C CA . SER A 1 331 ? -37.799 -15.365 21.039 1.00 53.16 331 SER A CA 1
ATOM 2821 C C . SER A 1 331 ? -36.811 -16.536 21.216 1.00 53.16 331 SER A C 1
ATOM 2823 O O . SER A 1 331 ? -37.183 -17.569 21.784 1.00 53.16 331 SER A O 1
ATOM 2825 N N . PRO A 1 332 ? -35.544 -16.415 20.761 1.00 52.59 332 PRO A N 1
ATOM 2826 C CA . PRO A 1 332 ? -34.557 -17.488 20.833 1.00 52.59 332 PRO A CA 1
ATOM 2827 C C . PRO A 1 332 ? -34.224 -17.840 22.284 1.00 52.59 332 PRO A C 1
ATOM 2829 O O . PRO A 1 332 ? -33.815 -16.987 23.074 1.00 52.59 332 PRO A O 1
ATOM 2832 N N . LYS A 1 333 ? -34.359 -19.123 22.630 1.00 50.84 333 LYS A N 1
ATOM 2833 C CA . LYS A 1 333 ? -33.945 -19.668 23.928 1.00 50.84 333 LYS A CA 1
ATOM 2834 C C . LYS A 1 333 ? -32.462 -19.354 24.168 1.00 50.84 333 LYS A C 1
ATOM 2836 O O . LYS A 1 333 ? -31.606 -19.801 23.403 1.00 50.84 333 LYS A O 1
ATOM 2841 N N . LYS A 1 334 ? -32.161 -18.617 25.244 1.00 52.88 334 LYS A N 1
ATOM 2842 C CA . LYS A 1 334 ? -30.796 -18.349 25.721 1.00 52.88 334 LYS A CA 1
ATOM 2843 C C . LYS A 1 334 ? -30.114 -19.679 26.071 1.00 52.88 334 LYS A C 1
ATOM 2845 O O . LYS A 1 334 ? -30.332 -20.234 27.143 1.00 52.88 334 LYS A O 1
ATOM 2850 N N . ARG A 1 335 ? -29.314 -20.213 25.142 1.00 53.00 335 ARG A N 1
ATOM 2851 C CA . ARG A 1 335 ? -28.359 -21.296 25.419 1.00 53.00 335 ARG A CA 1
ATOM 2852 C C . ARG A 1 335 ? -27.237 -20.718 26.279 1.00 53.00 335 ARG A C 1
ATOM 2854 O O . ARG A 1 335 ? -26.754 -19.621 26.028 1.00 53.00 335 ARG A O 1
ATOM 2861 N N . THR A 1 336 ? -26.838 -21.464 27.295 1.00 57.09 336 THR A N 1
ATOM 2862 C CA . THR A 1 336 ? -25.735 -21.155 28.206 1.00 57.09 336 THR A CA 1
ATOM 2863 C C . THR A 1 336 ? -24.438 -20.865 27.428 1.00 57.09 336 THR A C 1
ATOM 2865 O O . THR A 1 336 ? -23.905 -21.723 26.727 1.00 57.09 336 THR A O 1
ATOM 2868 N N . HIS A 1 337 ? -23.934 -19.630 27.524 1.00 53.19 337 HIS A N 1
ATOM 2869 C CA . HIS A 1 337 ? -22.839 -19.090 26.700 1.00 53.19 337 HIS A CA 1
ATOM 2870 C C . HIS A 1 337 ? -21.410 -19.469 27.151 1.00 53.19 337 HIS A C 1
ATOM 2872 O O . HIS A 1 337 ? -20.439 -19.045 26.529 1.00 53.19 337 HIS A O 1
ATOM 2878 N N . ASN A 1 338 ? -21.233 -20.334 28.151 1.00 60.06 338 ASN A N 1
ATOM 2879 C CA . ASN A 1 338 ? -19.918 -20.540 28.783 1.00 60.06 338 ASN A CA 1
ATOM 2880 C C . ASN A 1 338 ? -18.848 -21.215 27.899 1.00 60.06 338 ASN A C 1
ATOM 2882 O O . ASN A 1 338 ? -17.677 -21.228 28.261 1.00 60.06 338 ASN A O 1
ATOM 2886 N N . LYS A 1 339 ? -19.198 -21.782 26.736 1.00 59.69 339 LYS A N 1
ATOM 2887 C CA . LYS A 1 339 ? -18.212 -22.451 25.862 1.00 59.69 339 LYS A CA 1
ATOM 2888 C C . LYS A 1 339 ? -17.435 -21.486 24.956 1.00 59.69 339 LYS A C 1
ATOM 2890 O O . LYS A 1 339 ? -16.317 -21.810 24.566 1.00 59.69 339 LYS A O 1
ATOM 2895 N N . ALA A 1 340 ? -18.006 -20.324 24.632 1.00 66.31 340 ALA A N 1
ATOM 2896 C CA . ALA A 1 340 ? -17.365 -19.340 23.757 1.00 66.31 340 ALA A CA 1
ATOM 2897 C C . ALA A 1 340 ? -16.272 -18.549 24.496 1.00 66.31 340 ALA A C 1
ATOM 2899 O O . ALA A 1 340 ? -15.167 -18.402 23.980 1.00 66.31 340 ALA A O 1
ATOM 2900 N N . GLU A 1 341 ? -16.530 -18.153 25.744 1.00 72.56 341 GLU A N 1
ATOM 2901 C CA . GLU A 1 341 ? -15.569 -17.400 26.564 1.00 72.56 341 GLU A CA 1
ATOM 2902 C C . GLU A 1 341 ? -14.308 -18.209 26.904 1.00 72.56 341 GLU A C 1
ATOM 2904 O O . GLU A 1 341 ? -13.204 -17.667 26.957 1.00 72.56 341 GLU A O 1
ATOM 2909 N N . ILE A 1 342 ? -14.439 -19.528 27.090 1.00 74.38 342 ILE A N 1
ATOM 2910 C CA . ILE A 1 342 ? -13.283 -20.412 27.314 1.00 74.38 342 ILE A CA 1
ATOM 2911 C C . ILE A 1 342 ? -12.370 -20.412 26.080 1.00 74.38 342 ILE A C 1
ATOM 2913 O O . ILE A 1 342 ? -11.148 -20.324 26.211 1.00 74.38 342 ILE A O 1
ATOM 2917 N N . TYR A 1 343 ? -12.956 -20.453 24.881 1.00 82.88 343 TYR A N 1
ATOM 2918 C CA . TYR A 1 343 ? -12.202 -20.467 23.631 1.00 82.88 343 TYR A CA 1
ATOM 2919 C C . TYR A 1 343 ? -11.534 -19.115 23.340 1.00 82.88 343 TYR A C 1
ATOM 2921 O O . TYR A 1 343 ? -10.375 -19.075 22.922 1.00 82.88 343 TYR A O 1
ATOM 2929 N N . GLU A 1 344 ? -12.216 -18.001 23.617 1.00 85.38 344 GLU A N 1
ATOM 2930 C CA . GLU A 1 344 ? -11.642 -16.657 23.471 1.00 85.38 344 GLU A CA 1
ATOM 2931 C C . GLU A 1 344 ? -10.459 -16.427 24.417 1.00 85.38 344 GLU A C 1
ATOM 2933 O O . GLU A 1 344 ? -9.403 -15.951 23.990 1.00 85.38 344 GLU A O 1
ATOM 2938 N N . ASN A 1 345 ? -10.577 -16.845 25.679 1.00 87.00 345 ASN A N 1
ATOM 2939 C CA . ASN A 1 345 ? -9.491 -16.725 26.649 1.00 87.00 345 ASN A CA 1
ATOM 2940 C C . ASN A 1 345 ? -8.267 -17.575 26.272 1.00 87.00 345 ASN A C 1
ATOM 2942 O O . ASN A 1 345 ? -7.125 -17.123 26.413 1.00 87.00 345 ASN A O 1
ATOM 2946 N N . GLU A 1 346 ? -8.476 -18.782 25.738 1.00 93.81 346 GLU A N 1
ATOM 2947 C CA . GLU A 1 346 ? -7.381 -19.622 25.245 1.00 93.81 346 GLU A CA 1
ATOM 2948 C C . GLU A 1 346 ? -6.694 -18.998 24.017 1.00 93.81 346 GLU A C 1
ATOM 2950 O O . GLU A 1 346 ? -5.461 -19.002 23.909 1.00 93.81 346 GLU A O 1
ATOM 2955 N N . MET A 1 347 ? -7.473 -18.401 23.112 1.00 93.75 347 MET A N 1
ATOM 2956 C CA . MET A 1 347 ? -6.954 -17.731 21.920 1.00 93.75 347 MET A CA 1
ATOM 2957 C C . MET A 1 347 ? -6.120 -16.493 22.282 1.00 93.75 347 MET A C 1
ATOM 2959 O O . MET A 1 347 ? -5.015 -16.316 21.762 1.00 93.75 347 MET A O 1
ATOM 2963 N N . LEU A 1 348 ? -6.590 -15.682 23.235 1.00 94.38 348 LEU A N 1
ATOM 2964 C CA . L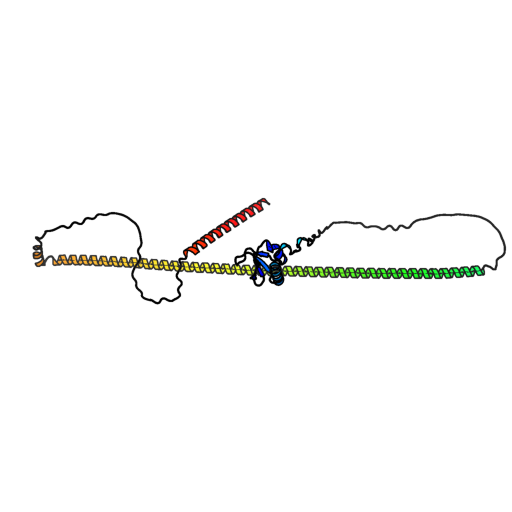EU A 1 348 ? -5.859 -14.516 23.740 1.00 94.38 348 LEU A CA 1
ATOM 2965 C C . LEU A 1 348 ? -4.547 -14.910 24.426 1.00 94.38 348 LEU A C 1
ATOM 2967 O O . LEU A 1 348 ? -3.538 -14.217 24.270 1.00 94.38 348 LEU A O 1
ATOM 2971 N N . LYS A 1 349 ? -4.521 -16.039 25.144 1.00 95.81 349 LYS A N 1
ATOM 2972 C CA . LYS A 1 349 ? -3.292 -16.569 25.750 1.00 95.81 349 LYS A CA 1
ATOM 2973 C C . LYS A 1 349 ? -2.271 -16.970 24.680 1.00 95.81 349 LYS A C 1
ATOM 2975 O O . LYS A 1 349 ? -1.126 -16.521 24.738 1.00 95.81 349 LYS A O 1
ATOM 2980 N N . LYS A 1 350 ? -2.704 -17.703 23.645 1.00 96.62 350 LYS A N 1
ATOM 2981 C CA . LYS A 1 350 ? -1.854 -18.069 22.493 1.00 96.62 350 LYS A CA 1
ATOM 2982 C C . LYS A 1 350 ? -1.316 -16.839 21.757 1.00 96.62 350 LYS A C 1
ATOM 2984 O O . LYS A 1 350 ? -0.152 -16.825 21.360 1.00 96.62 350 LYS A O 1
ATOM 2989 N N . MET A 1 351 ? -2.129 -15.791 21.610 1.00 97.31 351 MET A N 1
ATOM 2990 C CA . MET A 1 351 ? -1.704 -14.535 20.985 1.00 97.31 351 MET A CA 1
ATOM 2991 C C . MET A 1 351 ? -0.581 -13.850 21.780 1.00 97.31 351 MET A C 1
ATOM 2993 O O . MET A 1 351 ? 0.428 -13.453 21.193 1.00 97.31 351 MET A O 1
ATOM 2997 N N . ARG A 1 352 ? -0.712 -13.759 23.112 1.00 97.06 352 ARG A N 1
ATOM 2998 C CA . ARG A 1 352 ? 0.327 -13.170 23.977 1.00 97.06 352 ARG A CA 1
ATOM 2999 C C . ARG A 1 352 ? 1.626 -13.975 23.946 1.00 97.06 352 ARG A C 1
ATOM 3001 O O . ARG A 1 352 ? 2.702 -13.382 23.915 1.00 97.06 352 ARG A O 1
ATOM 3008 N N . ASP A 1 353 ? 1.546 -15.303 23.916 1.00 96.81 353 ASP A N 1
ATOM 3009 C CA . ASP A 1 353 ? 2.733 -16.166 23.848 1.00 96.81 353 ASP A CA 1
ATOM 3010 C C . ASP A 1 353 ? 3.483 -16.016 22.515 1.00 96.81 353 ASP A C 1
ATOM 3012 O O . ASP A 1 353 ? 4.716 -15.989 22.489 1.00 96.81 353 ASP A O 1
ATOM 3016 N N . LEU A 1 354 ? 2.755 -15.845 21.405 1.00 97.75 354 LEU A N 1
ATOM 3017 C CA . LEU A 1 354 ? 3.354 -15.558 20.098 1.00 97.75 354 LEU A CA 1
ATOM 3018 C C . LEU A 1 354 ? 4.051 -14.195 20.066 1.00 97.75 354 LEU A C 1
ATOM 3020 O O . LEU A 1 354 ? 5.177 -14.110 19.578 1.00 97.75 354 LEU A O 1
ATOM 3024 N N . GLN A 1 355 ? 3.425 -13.151 20.617 1.00 96.62 355 GLN A N 1
ATOM 3025 C CA . GLN A 1 355 ? 4.051 -11.829 20.733 1.00 96.62 355 GLN A CA 1
ATOM 3026 C C . GLN A 1 355 ? 5.341 -11.888 21.560 1.00 96.62 355 GLN A C 1
ATOM 3028 O O . GLN A 1 355 ? 6.356 -11.315 21.164 1.00 96.62 355 GLN A O 1
ATOM 3033 N N . ARG A 1 356 ? 5.334 -12.646 22.666 1.00 97.75 356 ARG A N 1
ATOM 3034 C CA . ARG A 1 356 ? 6.511 -12.839 23.523 1.00 97.75 356 ARG A CA 1
ATOM 3035 C C . ARG A 1 356 ? 7.658 -13.526 22.773 1.00 97.75 356 ARG A C 1
ATOM 3037 O O . ARG A 1 356 ? 8.779 -13.024 22.778 1.00 97.75 356 ARG A O 1
ATOM 3044 N N . ARG A 1 357 ? 7.367 -14.614 22.046 1.00 97.50 357 ARG A N 1
ATOM 3045 C CA . ARG A 1 357 ? 8.358 -15.323 21.211 1.00 97.50 357 ARG A CA 1
ATOM 3046 C C . ARG A 1 357 ? 8.927 -14.453 20.094 1.00 97.50 357 ARG A C 1
ATOM 3048 O O . ARG A 1 357 ? 10.118 -14.537 19.806 1.00 97.50 357 ARG A O 1
ATOM 3055 N N . LEU A 1 358 ? 8.091 -13.637 19.453 1.00 97.75 358 LEU A N 1
ATOM 3056 C CA . LEU A 1 358 ? 8.532 -12.741 18.385 1.00 97.75 358 LEU A CA 1
ATOM 3057 C C . LEU A 1 358 ? 9.516 -11.699 18.930 1.00 97.75 358 LEU A C 1
ATOM 3059 O O . LEU A 1 358 ? 10.588 -11.512 18.358 1.00 97.75 358 LEU A O 1
ATOM 3063 N N . HIS A 1 359 ? 9.209 -11.114 20.087 1.00 97.56 359 HIS A N 1
ATOM 3064 C CA . HIS A 1 359 ? 10.097 -10.165 20.749 1.00 97.56 359 HIS A CA 1
ATOM 3065 C C . HIS A 1 359 ? 11.436 -10.795 21.174 1.00 97.56 359 HIS A C 1
ATOM 3067 O O . HIS A 1 359 ? 12.501 -10.220 20.951 1.00 97.56 359 HIS A O 1
ATOM 3073 N N . GLU A 1 360 ? 11.419 -12.016 21.716 1.00 97.81 360 GLU A N 1
ATOM 3074 C CA . GLU A 1 360 ? 12.649 -12.754 22.039 1.00 97.81 360 GLU A CA 1
ATOM 3075 C C . GLU A 1 360 ? 13.520 -13.014 20.801 1.00 97.81 360 GLU A C 1
ATOM 3077 O O . GLU A 1 360 ? 14.747 -12.891 20.860 1.00 97.81 360 GLU A O 1
ATOM 3082 N N . MET A 1 361 ? 12.899 -13.350 19.668 1.00 97.25 361 MET A N 1
ATOM 3083 C CA . MET A 1 361 ? 13.601 -13.543 18.397 1.00 97.25 361 MET A CA 1
ATOM 3084 C C . MET A 1 361 ? 14.225 -12.243 17.879 1.00 97.25 361 MET A C 1
ATOM 3086 O O . MET A 1 361 ? 15.357 -12.263 17.394 1.00 97.25 361 MET A O 1
ATOM 3090 N N . GLU A 1 362 ? 13.541 -11.107 18.018 1.00 97.44 362 GLU A N 1
ATOM 3091 C CA . GLU A 1 362 ? 14.097 -9.794 17.672 1.00 97.44 362 GLU A CA 1
ATOM 3092 C C . GLU A 1 362 ? 15.321 -9.444 18.525 1.00 97.44 362 GLU A C 1
ATOM 3094 O O . GLU A 1 362 ? 16.332 -8.987 17.987 1.00 97.44 362 GLU A O 1
ATOM 3099 N N . ILE A 1 363 ? 15.270 -9.705 19.836 1.00 98.19 363 ILE A N 1
ATOM 3100 C CA . ILE A 1 363 ? 16.412 -9.495 20.738 1.00 98.19 363 ILE A CA 1
ATOM 3101 C C . ILE A 1 363 ? 17.598 -10.371 20.315 1.00 98.19 363 ILE A C 1
ATOM 3103 O O . ILE A 1 363 ? 18.722 -9.874 20.220 1.00 98.19 363 ILE A O 1
ATOM 3107 N N . LYS A 1 364 ? 17.366 -11.657 20.017 1.00 97.50 364 LYS A N 1
ATOM 3108 C CA . LYS A 1 364 ? 18.421 -12.572 19.543 1.00 97.50 364 LYS A CA 1
ATOM 3109 C C . LYS A 1 364 ? 19.038 -12.101 18.226 1.00 97.50 364 LYS A C 1
ATOM 3111 O O . LYS A 1 364 ? 20.259 -12.082 18.103 1.00 97.50 364 LYS A O 1
ATOM 3116 N N . ASN A 1 365 ? 18.219 -11.664 17.272 1.00 95.25 365 ASN A N 1
ATOM 3117 C CA . ASN A 1 365 ? 18.709 -11.139 15.998 1.00 95.25 365 ASN A CA 1
ATOM 3118 C C . ASN A 1 365 ? 19.541 -9.865 16.179 1.00 95.25 365 ASN A C 1
ATOM 3120 O O . ASN A 1 365 ? 20.585 -9.736 15.543 1.00 95.25 365 ASN A O 1
ATOM 3124 N N . LYS A 1 366 ? 19.132 -8.952 17.069 1.00 96.69 366 LYS A N 1
ATOM 3125 C CA . LYS A 1 366 ? 19.928 -7.758 17.394 1.00 96.69 366 LYS A CA 1
ATOM 3126 C C . LYS A 1 366 ? 21.287 -8.122 17.998 1.00 96.69 366 LYS A C 1
ATOM 3128 O O . LYS A 1 366 ? 22.284 -7.543 17.582 1.00 96.69 366 LYS A O 1
ATOM 3133 N N . ARG A 1 367 ? 21.343 -9.112 18.901 1.00 96.31 367 ARG A N 1
ATOM 3134 C CA . ARG A 1 367 ? 22.609 -9.616 19.474 1.00 96.31 367 ARG A CA 1
ATOM 3135 C C . ARG A 1 367 ? 23.539 -10.203 18.407 1.00 96.31 367 ARG A C 1
ATOM 3137 O O . ARG A 1 367 ? 24.700 -9.820 18.330 1.00 96.31 367 ARG A O 1
ATOM 3144 N N . LEU A 1 368 ? 23.009 -11.043 17.517 1.00 96.06 368 LEU A N 1
ATOM 3145 C CA . LEU A 1 368 ? 23.784 -11.606 16.403 1.00 96.06 368 LEU A CA 1
ATOM 3146 C C . LEU A 1 368 ? 24.278 -10.534 15.420 1.00 96.06 368 LEU A C 1
ATOM 3148 O O . LEU A 1 368 ? 25.329 -10.696 14.806 1.00 96.06 368 LEU A O 1
ATOM 3152 N N . GLN A 1 369 ? 23.523 -9.449 15.230 1.00 92.88 369 GLN A N 1
ATOM 3153 C CA . GLN A 1 369 ? 23.959 -8.323 14.402 1.00 92.88 369 GLN A CA 1
ATOM 3154 C C . GLN A 1 369 ? 25.049 -7.487 15.076 1.00 92.88 369 GLN A C 1
ATOM 3156 O O . GLN A 1 369 ? 25.933 -7.005 14.373 1.00 92.88 369 GLN A O 1
ATOM 3161 N N . SER A 1 370 ? 25.005 -7.318 16.403 1.00 93.38 370 SER A N 1
ATOM 3162 C CA . SER A 1 370 ? 26.079 -6.641 17.138 1.00 93.38 370 SER A CA 1
ATOM 3163 C C . SER A 1 370 ? 27.364 -7.462 17.199 1.00 93.38 370 SER A C 1
ATOM 3165 O O . SER A 1 370 ? 28.424 -6.869 17.145 1.00 93.38 370 SER A O 1
ATOM 3167 N N . GLU A 1 371 ? 27.289 -8.795 17.254 1.00 89.88 371 GLU A N 1
ATOM 3168 C CA . GLU A 1 371 ? 28.476 -9.675 17.244 1.00 89.88 371 GLU A CA 1
ATOM 3169 C C . GLU A 1 371 ? 29.182 -9.740 15.879 1.00 89.88 371 GLU A C 1
ATOM 3171 O O . GLU A 1 371 ? 30.330 -10.164 15.791 1.00 89.88 371 GLU A O 1
ATOM 3176 N N . LYS A 1 372 ? 28.495 -9.356 14.795 1.00 86.00 372 LYS A N 1
ATOM 3177 C CA . LYS A 1 372 ? 29.047 -9.337 13.429 1.00 86.00 372 LYS A CA 1
ATOM 3178 C C . LYS A 1 372 ? 29.696 -8.005 13.038 1.00 86.00 372 LYS A C 1
ATOM 3180 O O . LYS A 1 372 ? 30.210 -7.911 11.924 1.00 86.00 372 LYS A O 1
ATOM 3185 N N . LYS A 1 373 ? 29.600 -6.987 13.891 1.00 70.75 373 LYS A N 1
ATOM 3186 C CA . LYS A 1 373 ? 30.288 -5.702 13.740 1.00 70.75 373 LYS A CA 1
ATOM 3187 C C . LYS A 1 373 ? 31.492 -5.687 14.660 1.00 70.75 373 LYS A C 1
ATOM 3189 O O . LYS A 1 373 ? 32.509 -5.113 14.225 1.00 70.75 373 LYS A O 1
#

Foldseek 3Di:
DWQWDWDCQDPFWIWIDDDCVLCVLVLVLLPWDWDCPRPVHHTTTIHTPVCVVVVVVSSVVCVVDPDPVPPPDPDPPPDDPPDPDDPDDDDDDDDDDDDDDDDDDDDDDDDDDDDDDDDDDDDPDCVVVVVVVVVVVVVVVVVVVVVVVVVVVVVVVVVVVVVVVVVVVVVVVVVVVVVVVVVVVVVVVVVVVVVVVVVVVVVVVVVVVVVVVVVVVVVVVVVVVVVVVVVVVVVVVVVVVVVVVVVVVVVVVVVVVVVVVVVVVVVVVVVVVCVVCVPDDPVVVVVVVPPPDDDDDDDDDDDDDDDDDDDDDDDDDDDDDDDDDDDDPDDDDDDDPVVVVVVVVVVVVVVVVVVVVVVVVVVVVVVVVVVVD

Organism: NCBI:txid1070528

Sequence (373 aa):
MADITYTTYNERSFIVRGDKEKYKDLIKTIGGRWNSRVKDGEPGWLVGFDKEDELKKLIDLVKKADNIDNIGVKSRKTQNKYRRALSRSGSEDDEEDDIPISMPLEDDKSKKKSKKSSDKRKNKKQGKQLEEHCEEHNLEKEMEEQRERKQREEQEMEQRDRKRREEQEMEQRDRKRREEQEMEQRDRKRREEQEMEQRDRKRREEQEIEQRDRKRREEQEMEQRKREMEIREIEQSREKRKREMMEKYENTNRLLEEREQRDRERKQYTQTQKTKTSSNDPISYYKSFKRQDFNKSPSSESSCLFSDSSSSSDSDSDNSESSDDFPVPGSPKKRTHNKAEIYENEMLKKMRDLQRRLHEMEIKNKRLQSEKK

Radius of gyration: 65.16 Å; chains: 1; bounding box: 154×57×200 Å